Protein AF-A0A154IPT1-F1 (afdb_monomer)

Solvent-accessible surface area (backbone atoms only — not comparable to full-atom values): 19526 Å² total; per-residue (Å²): 132,86,54,73,64,50,75,69,39,39,51,32,33,48,48,29,29,54,35,37,51,54,34,52,52,47,63,74,68,48,95,77,72,63,94,83,55,62,60,66,27,51,51,26,36,43,55,18,50,56,38,33,66,56,18,27,46,77,46,34,51,62,50,45,57,50,42,48,54,50,54,51,49,51,48,63,74,58,38,43,62,84,83,66,73,83,85,67,86,90,68,86,77,71,91,70,52,44,60,80,35,76,64,46,46,32,54,50,50,30,50,50,32,42,51,52,29,53,51,39,46,33,68,73,67,70,55,77,88,74,70,78,68,72,80,70,52,77,61,65,41,80,45,63,78,68,80,76,65,53,61,70,58,48,55,51,49,35,49,48,24,48,52,51,19,50,61,29,58,35,83,93,38,51,84,39,64,58,38,42,53,37,14,21,27,29,20,23,26,21,21,27,48,26,38,39,48,18,47,65,61,29,61,59,32,47,59,55,55,49,54,53,33,49,51,50,27,52,50,29,50,50,53,34,52,52,37,47,52,51,52,61,69,64,70,78,84,50,71,68,57,51,56,58,48,52,54,53,50,54,54,50,51,53,47,53,52,48,52,50,49,52,48,52,52,49,50,52,49,52,51,52,50,50,51,50,50,52,49,52,50,49,54,50,51,56,60,74,30,50,52,73,48,74,46,80,75,93,86,59,104,60,94,60,82,44,78,42,63,31,67,69,50,97,84,56,94,70,82,82,57,93,93,61,66,69,52,59,47,71,44,70,91,47,102,62,71,33,55,42,79,73,50,82,61,73,94,125

Structure (mmCIF, N/CA/C/O backbone):
data_AF-A0A154IPT1-F1
#
_entry.id   AF-A0A154IPT1-F1
#
loop_
_atom_site.group_PDB
_atom_site.id
_atom_site.type_symbol
_atom_site.label_atom_id
_atom_site.label_alt_id
_atom_site.label_comp_id
_atom_site.label_asym_id
_atom_site.label_entity_id
_atom_site.label_seq_id
_atom_site.pdbx_PDB_ins_code
_atom_site.Cartn_x
_atom_site.Cartn_y
_atom_site.Cartn_z
_atom_site.occupancy
_atom_site.B_iso_or_equiv
_atom_site.auth_seq_id
_atom_site.auth_comp_id
_atom_site.auth_asym_id
_atom_site.auth_atom_id
_atom_site.pdbx_PDB_model_num
ATOM 1 N N . MET A 1 1 ? 16.899 7.628 -12.851 1.00 60.72 1 MET A N 1
ATOM 2 C CA . MET A 1 1 ? 17.249 6.196 -12.794 1.00 60.72 1 MET A CA 1
ATOM 3 C C . MET A 1 1 ? 16.565 5.652 -11.555 1.00 60.72 1 MET A C 1
ATOM 5 O O . MET A 1 1 ? 16.703 6.284 -10.514 1.00 60.72 1 MET A O 1
ATOM 9 N N . ILE A 1 2 ? 15.735 4.618 -11.689 1.00 76.00 2 ILE A N 1
ATOM 10 C CA . ILE A 1 2 ? 14.945 4.079 -10.573 1.00 76.00 2 ILE A CA 1
ATOM 11 C C . ILE A 1 2 ? 15.887 3.302 -9.646 1.00 76.00 2 ILE A C 1
ATOM 13 O O . ILE A 1 2 ? 16.657 2.464 -10.113 1.00 76.00 2 ILE A O 1
ATOM 17 N N . SER A 1 3 ? 15.873 3.618 -8.347 1.00 84.00 3 SER A N 1
ATOM 18 C CA . SER A 1 3 ? 16.725 2.932 -7.370 1.00 84.00 3 SER A CA 1
ATOM 19 C C . SER A 1 3 ? 16.177 1.532 -7.096 1.00 84.00 3 SER A C 1
ATOM 21 O O . SER A 1 3 ? 14.993 1.370 -6.789 1.00 84.00 3 SER A O 1
ATOM 23 N N . LYS A 1 4 ? 17.032 0.517 -7.244 1.00 88.19 4 LYS A N 1
ATOM 24 C CA . LYS A 1 4 ? 16.678 -0.889 -7.024 1.00 88.19 4 LYS A CA 1
ATOM 25 C C . LYS A 1 4 ? 16.817 -1.253 -5.549 1.00 88.19 4 LYS A C 1
ATOM 27 O O . LYS A 1 4 ? 17.691 -0.741 -4.856 1.00 88.19 4 LYS A O 1
ATOM 32 N N . ILE A 1 5 ? 15.972 -2.169 -5.100 1.00 92.44 5 ILE A N 1
ATOM 33 C CA . ILE A 1 5 ? 16.015 -2.773 -3.766 1.00 92.44 5 ILE A CA 1
ATOM 34 C C . ILE A 1 5 ? 17.265 -3.667 -3.669 1.00 92.44 5 ILE A C 1
ATOM 36 O O . ILE A 1 5 ? 17.572 -4.387 -4.620 1.00 92.44 5 ILE A O 1
ATOM 40 N N . ASN A 1 6 ? 18.021 -3.574 -2.569 1.00 93.31 6 ASN A N 1
ATOM 41 C CA . ASN A 1 6 ? 19.175 -4.448 -2.325 1.00 93.31 6 ASN A CA 1
ATOM 42 C C . ASN A 1 6 ? 18.730 -5.793 -1.712 1.00 93.31 6 ASN A C 1
ATOM 44 O O . ASN A 1 6 ? 17.577 -5.955 -1.319 1.00 93.31 6 ASN A O 1
ATOM 48 N N . ASP A 1 7 ? 19.638 -6.765 -1.617 1.00 93.06 7 ASP A N 1
ATOM 49 C CA . ASP A 1 7 ? 19.284 -8.113 -1.145 1.00 93.06 7 ASP A CA 1
ATOM 50 C C . ASP A 1 7 ? 18.777 -8.135 0.307 1.00 93.06 7 ASP A C 1
ATOM 52 O O . ASP A 1 7 ? 17.885 -8.916 0.633 1.00 93.06 7 ASP A O 1
ATOM 56 N N . GLU A 1 8 ? 19.321 -7.270 1.165 1.00 93.44 8 GLU A N 1
ATOM 57 C CA . GLU A 1 8 ? 18.939 -7.155 2.575 1.00 93.44 8 GLU A CA 1
ATOM 58 C C . GLU A 1 8 ? 17.513 -6.616 2.725 1.00 93.44 8 GLU A C 1
ATOM 60 O O . GLU A 1 8 ? 16.666 -7.257 3.340 1.00 93.44 8 GLU A O 1
ATOM 65 N N . PHE A 1 9 ? 17.191 -5.500 2.071 1.00 95.38 9 PHE A N 1
ATOM 66 C CA . PHE A 1 9 ? 15.841 -4.953 2.087 1.00 95.38 9 PHE A CA 1
ATOM 67 C C . PHE A 1 9 ? 14.845 -5.893 1.388 1.00 95.38 9 PHE A C 1
ATOM 69 O O . PHE A 1 9 ? 13.720 -6.059 1.857 1.00 95.38 9 PHE A O 1
ATOM 76 N N . ALA A 1 10 ? 15.256 -6.590 0.323 1.00 95.44 10 ALA A N 1
ATOM 77 C CA . ALA A 1 10 ? 14.423 -7.608 -0.317 1.00 95.44 10 ALA A CA 1
ATOM 78 C C . ALA A 1 10 ? 14.085 -8.776 0.628 1.00 95.44 10 ALA A C 1
ATOM 80 O O . ALA A 1 10 ? 12.966 -9.290 0.579 1.00 95.44 10 ALA A O 1
ATOM 81 N N . LEU A 1 11 ? 15.019 -9.200 1.491 1.00 96.88 11 LEU A N 1
ATOM 82 C CA . LEU A 1 11 ? 14.759 -10.223 2.512 1.00 96.88 11 LEU A CA 1
ATOM 83 C C . LEU A 1 11 ? 13.679 -9.762 3.496 1.00 96.88 11 LEU A C 1
ATOM 85 O O . LEU A 1 11 ? 12.734 -10.512 3.746 1.00 96.88 11 LEU A O 1
ATOM 89 N N . GLU A 1 12 ? 13.762 -8.521 3.974 1.00 98.06 12 GLU A N 1
ATOM 90 C CA . GLU A 1 12 ? 12.754 -7.966 4.884 1.00 98.06 12 GLU A CA 1
ATOM 91 C C . GLU A 1 12 ? 11.378 -7.834 4.213 1.00 98.06 12 GLU A C 1
ATOM 93 O O . GLU A 1 12 ? 10.353 -8.190 4.795 1.00 98.06 12 GLU A O 1
ATOM 98 N N . LEU A 1 13 ? 11.326 -7.415 2.943 1.00 97.81 13 LEU A N 1
ATOM 99 C CA . LEU A 1 13 ? 10.070 -7.362 2.184 1.00 97.81 13 LEU A CA 1
ATOM 100 C C . LEU A 1 13 ? 9.458 -8.753 1.952 1.00 97.81 13 LEU A C 1
ATOM 102 O O . LEU A 1 13 ? 8.230 -8.894 1.957 1.00 97.81 13 LEU A O 1
ATOM 106 N N . ARG A 1 14 ? 10.280 -9.799 1.797 1.00 97.81 14 ARG A N 1
ATOM 107 C CA . ARG A 1 14 ? 9.794 -11.188 1.751 1.00 97.81 14 ARG A CA 1
ATOM 108 C C . ARG A 1 14 ? 9.200 -11.628 3.081 1.00 97.81 14 ARG A C 1
ATOM 110 O O . ARG A 1 14 ? 8.167 -12.299 3.070 1.00 97.81 14 ARG A O 1
ATOM 117 N N . GLU A 1 15 ? 9.795 -11.235 4.204 1.00 98.00 15 GLU A N 1
ATOM 118 C CA . GLU A 1 15 ? 9.232 -11.525 5.525 1.00 98.00 15 GLU A CA 1
ATOM 119 C C . GLU A 1 15 ? 7.903 -10.789 5.735 1.00 98.00 15 GLU A C 1
ATOM 121 O O . GLU A 1 15 ? 6.932 -11.400 6.188 1.00 98.00 15 GLU A O 1
ATOM 126 N N . VAL A 1 16 ? 7.800 -9.522 5.310 1.00 98.25 16 VAL A N 1
ATOM 127 C CA . VAL A 1 16 ? 6.536 -8.759 5.294 1.00 98.25 16 VAL A CA 1
ATOM 128 C C . VAL A 1 16 ? 5.471 -9.474 4.457 1.00 98.25 16 VAL A C 1
ATOM 130 O O . VAL A 1 16 ? 4.335 -9.646 4.905 1.00 98.25 16 VAL A O 1
ATOM 133 N N . ARG A 1 17 ? 5.821 -9.950 3.256 1.00 97.62 17 ARG A N 1
ATOM 134 C CA . ARG A 1 17 ? 4.911 -10.732 2.402 1.00 97.62 17 ARG A CA 1
ATOM 135 C C . ARG A 1 17 ? 4.464 -12.022 3.100 1.00 97.62 17 ARG A C 1
ATOM 137 O O . ARG A 1 17 ? 3.269 -12.325 3.130 1.00 97.62 17 ARG A O 1
ATOM 144 N N . ALA A 1 18 ? 5.399 -12.772 3.681 1.00 98.00 18 ALA A N 1
ATOM 145 C CA . ALA A 1 18 ? 5.125 -14.046 4.343 1.00 98.00 18 ALA A CA 1
ATOM 146 C C . ALA A 1 18 ? 4.239 -13.883 5.590 1.00 98.00 18 ALA A C 1
ATOM 148 O O . ALA A 1 18 ? 3.268 -14.625 5.770 1.00 98.00 18 ALA A O 1
ATOM 149 N N . THR A 1 19 ? 4.527 -12.899 6.443 1.00 97.94 19 THR A N 1
ATOM 150 C CA . THR A 1 19 ? 3.682 -12.563 7.603 1.00 97.94 19 THR A CA 1
ATOM 151 C C . THR A 1 19 ? 2.327 -12.009 7.176 1.00 97.94 19 THR A C 1
ATOM 153 O O . THR A 1 19 ? 1.308 -12.388 7.757 1.00 97.94 19 THR A O 1
ATOM 156 N N . GLY A 1 20 ? 2.278 -11.207 6.111 1.00 97.69 20 GLY A N 1
ATOM 157 C CA . GLY A 1 20 ? 1.037 -10.713 5.522 1.00 97.69 20 GLY A CA 1
ATOM 158 C C . GLY A 1 20 ? 0.124 -11.834 5.021 1.00 97.69 20 GLY A C 1
ATOM 159 O O . GLY A 1 20 ? -1.075 -11.821 5.296 1.00 97.69 20 GLY A O 1
ATOM 160 N N . SER A 1 21 ? 0.682 -12.846 4.347 1.00 97.56 21 SER A N 1
ATOM 161 C CA . SER A 1 21 ? -0.056 -14.049 3.931 1.00 97.56 21 SER A CA 1
ATOM 162 C C . SER A 1 21 ? -0.664 -14.791 5.127 1.00 97.56 21 SER A C 1
ATOM 164 O O . SER A 1 21 ? -1.847 -15.128 5.105 1.00 97.56 21 SER A O 1
ATOM 166 N N . LYS A 1 22 ? 0.112 -14.983 6.204 1.00 97.62 22 LYS A N 1
ATOM 167 C CA . LYS A 1 22 ? -0.366 -15.636 7.438 1.00 97.62 22 LYS A CA 1
ATOM 168 C C . LYS A 1 22 ? -1.481 -14.843 8.120 1.00 97.62 22 LYS A C 1
ATOM 170 O O . LYS A 1 22 ? -2.420 -15.442 8.643 1.00 97.62 22 LYS A O 1
ATOM 175 N N . LEU A 1 23 ? -1.388 -13.509 8.128 1.00 97.62 23 LEU A N 1
ATOM 176 C CA . LEU A 1 23 ? -2.447 -12.653 8.664 1.00 97.62 23 LEU A CA 1
ATOM 177 C C . LEU A 1 23 ? -3.732 -12.792 7.842 1.00 97.62 23 LEU A C 1
ATOM 179 O O . LEU A 1 23 ? -4.792 -12.990 8.429 1.00 97.62 23 LEU A O 1
ATOM 183 N N . ARG A 1 24 ? -3.639 -12.750 6.506 1.00 96.38 24 ARG A N 1
ATOM 184 C CA . ARG A 1 24 ? -4.796 -12.949 5.619 1.00 96.38 24 ARG A CA 1
ATOM 185 C C . ARG A 1 24 ? -5.498 -14.272 5.902 1.00 96.38 24 ARG A C 1
ATOM 187 O O . ARG A 1 24 ? -6.702 -14.288 6.125 1.00 96.38 24 ARG A O 1
ATOM 194 N N . GLU A 1 25 ? -4.728 -15.356 5.942 1.00 96.44 25 GLU A N 1
ATOM 195 C CA . GLU A 1 25 ? -5.245 -16.692 6.236 1.00 96.44 25 GLU A CA 1
ATOM 196 C C . GLU A 1 25 ? -5.939 -16.734 7.603 1.00 96.44 25 GLU A C 1
ATOM 198 O O . GLU A 1 25 ? -7.045 -17.254 7.721 1.00 96.44 25 GLU A O 1
ATOM 203 N N . SER A 1 26 ? -5.334 -16.117 8.621 1.00 95.69 26 SER A N 1
ATOM 204 C CA . SER A 1 26 ? -5.909 -16.080 9.970 1.00 95.69 26 SER A CA 1
ATOM 205 C C . SER A 1 26 ? -7.204 -15.266 10.035 1.00 95.69 26 SER A C 1
ATOM 207 O O . SER A 1 26 ? -8.101 -15.642 10.777 1.00 95.69 26 SER A O 1
ATOM 209 N N . ILE A 1 27 ? -7.337 -14.187 9.253 1.00 95.19 27 ILE A N 1
ATOM 210 C CA . ILE A 1 27 ? -8.589 -13.419 9.127 1.00 95.19 27 ILE A CA 1
ATOM 211 C C . ILE A 1 27 ? -9.663 -14.240 8.404 1.00 95.19 27 ILE A C 1
ATOM 213 O O . ILE A 1 27 ? -10.833 -14.188 8.777 1.00 95.19 27 ILE A O 1
ATOM 217 N N . ASP A 1 28 ? -9.292 -14.984 7.361 1.00 93.19 28 ASP A N 1
ATOM 218 C CA . ASP A 1 28 ? -10.228 -15.813 6.594 1.00 93.19 28 ASP A CA 1
ATOM 219 C C . ASP A 1 28 ? -10.721 -17.034 7.383 1.00 93.19 28 ASP A C 1
ATOM 221 O O . ASP A 1 28 ? -11.863 -17.450 7.202 1.00 93.19 28 ASP A O 1
ATOM 225 N N . GLN A 1 29 ? -9.891 -17.571 8.279 1.00 92.31 29 GLN A N 1
ATOM 226 C CA . GLN A 1 29 ? -10.214 -18.709 9.144 1.00 92.31 29 GLN A CA 1
ATOM 227 C C . GLN A 1 29 ? -10.828 -18.304 10.496 1.00 92.31 29 GLN A C 1
ATOM 229 O 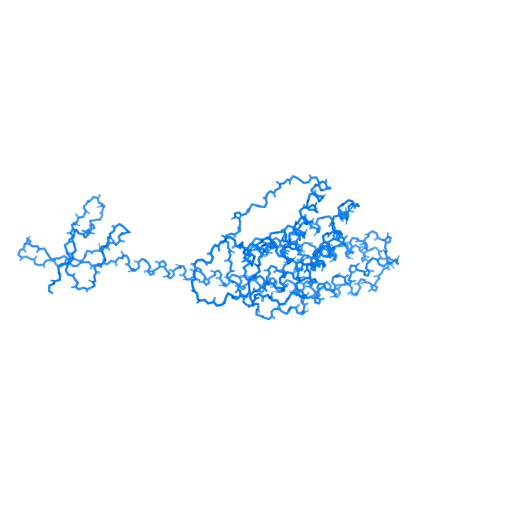O . GLN A 1 29 ? -11.231 -19.179 11.263 1.00 92.31 29 GLN A O 1
ATOM 234 N N . HIS A 1 30 ? -10.887 -17.010 10.828 1.00 90.50 30 HIS A N 1
ATOM 235 C CA . HIS A 1 30 ? -11.384 -16.576 12.132 1.00 90.50 30 HIS A CA 1
ATOM 236 C C . HIS A 1 30 ? -12.901 -16.778 12.239 1.00 90.50 30 HIS A C 1
ATOM 238 O O . HIS A 1 30 ? -13.666 -16.246 11.438 1.00 90.50 30 HIS A O 1
ATOM 244 N N . ASN A 1 31 ? -13.346 -17.509 13.265 1.00 83.56 31 ASN A N 1
ATOM 245 C CA . ASN A 1 31 ? -14.762 -17.863 13.445 1.00 83.56 31 ASN A CA 1
ATOM 246 C C . ASN A 1 31 ? -15.665 -16.665 13.771 1.00 83.56 31 ASN A C 1
ATOM 248 O O . ASN A 1 31 ? -16.873 -16.732 13.565 1.00 83.56 31 ASN A O 1
ATOM 252 N N . PHE A 1 32 ? -15.092 -15.590 14.309 1.00 87.00 32 PHE A N 1
ATOM 253 C CA . PHE A 1 32 ? -15.827 -14.387 14.676 1.00 87.00 32 PHE A CA 1
ATOM 254 C C . PHE A 1 32 ? -15.017 -13.135 14.353 1.00 87.00 32 PHE A C 1
ATOM 256 O O . PHE A 1 32 ? -13.896 -12.981 14.829 1.00 87.00 32 PHE A O 1
ATOM 263 N N . LEU A 1 33 ? -15.596 -12.218 13.591 1.00 90.81 33 LEU A N 1
ATOM 264 C CA . LEU A 1 33 ? -15.099 -10.857 13.435 1.00 90.81 33 LEU A CA 1
ATOM 265 C C . LEU A 1 33 ? -16.287 -9.921 13.687 1.00 90.81 33 LEU A C 1
ATOM 267 O O . LEU A 1 33 ? -17.386 -10.257 13.244 1.00 90.81 33 LEU A O 1
ATOM 271 N N . PRO A 1 34 ? -16.094 -8.778 14.369 1.00 88.44 34 PRO A N 1
ATOM 272 C CA . PRO A 1 34 ? -17.134 -7.757 14.468 1.00 88.44 34 PRO A CA 1
ATOM 273 C C . PRO A 1 34 ? -17.678 -7.369 13.085 1.00 88.44 34 PRO A C 1
ATOM 275 O O . PRO A 1 34 ? -16.919 -7.340 12.115 1.00 88.44 34 PRO A O 1
ATOM 278 N N . ASP A 1 35 ? -18.965 -7.029 12.988 1.00 86.75 35 ASP A N 1
ATOM 279 C CA . ASP A 1 35 ? -19.601 -6.655 11.711 1.00 86.75 35 ASP A CA 1
ATOM 280 C C . ASP A 1 35 ? -18.936 -5.435 11.055 1.00 86.75 35 ASP A C 1
ATOM 282 O O . ASP A 1 35 ? -18.898 -5.312 9.831 1.00 86.75 35 ASP A O 1
ATOM 286 N N . ASP A 1 36 ? -18.387 -4.533 11.871 1.00 85.25 36 ASP A N 1
ATOM 287 C CA . ASP A 1 36 ? -17.656 -3.348 11.429 1.00 85.25 36 ASP A CA 1
ATOM 288 C C . ASP A 1 36 ? -16.144 -3.592 11.274 1.00 85.25 36 ASP A C 1
ATOM 290 O O . ASP A 1 36 ? -15.395 -2.644 11.034 1.00 85.25 36 ASP A O 1
ATOM 294 N N . PHE A 1 37 ? -15.664 -4.835 11.409 1.00 91.00 37 PHE A N 1
ATOM 295 C CA . PHE A 1 37 ? -14.246 -5.155 11.267 1.00 91.00 37 PHE A CA 1
ATOM 296 C C . PHE A 1 37 ? -13.766 -4.867 9.833 1.00 91.00 37 PHE A C 1
ATOM 298 O O . PHE A 1 37 ? -14.357 -5.357 8.866 1.00 91.00 37 PHE A O 1
ATOM 305 N N . PRO A 1 38 ? -12.659 -4.124 9.644 1.00 91.44 38 PRO A N 1
ATOM 306 C CA . PRO A 1 38 ? -12.287 -3.563 8.347 1.00 91.44 38 PRO A CA 1
ATOM 307 C C . PRO A 1 38 ? -11.535 -4.581 7.471 1.00 91.44 38 PRO A C 1
ATOM 309 O O . PRO A 1 38 ? -10.412 -4.342 7.021 1.00 91.44 38 PRO A O 1
ATOM 312 N N . LYS A 1 39 ? -12.150 -5.744 7.216 1.00 92.88 39 LYS A N 1
ATOM 313 C CA . LYS A 1 39 ? -11.551 -6.864 6.468 1.00 92.88 39 LYS A CA 1
ATOM 314 C C . LYS A 1 39 ? -11.089 -6.448 5.072 1.00 92.88 39 LYS A C 1
ATOM 316 O O . LYS A 1 39 ? -10.009 -6.837 4.635 1.00 92.88 39 LYS A O 1
ATOM 321 N N . GLU A 1 40 ? -11.887 -5.642 4.378 1.00 89.56 40 GLU A N 1
ATOM 322 C CA . GLU A 1 40 ? -11.555 -5.158 3.038 1.00 89.56 40 GLU A CA 1
ATOM 323 C C . GLU A 1 40 ? -10.328 -4.239 3.042 1.00 89.56 40 GLU A C 1
ATOM 325 O O . GLU A 1 40 ? -9.391 -4.462 2.274 1.00 89.56 40 GLU A O 1
ATOM 330 N N . GLN A 1 41 ? -10.298 -3.261 3.952 1.00 91.56 41 GLN A N 1
ATOM 331 C CA . GLN A 1 41 ? -9.156 -2.366 4.124 1.00 91.56 41 GLN A CA 1
ATOM 332 C C . GLN A 1 41 ? -7.878 -3.163 4.399 1.00 91.56 41 GLN A C 1
ATOM 334 O O . GLN A 1 41 ? -6.853 -2.913 3.765 1.00 91.56 41 GLN A O 1
ATOM 339 N N . ILE A 1 42 ? -7.935 -4.150 5.301 1.00 95.44 42 ILE A N 1
ATOM 340 C CA . ILE A 1 42 ? -6.783 -5.008 5.606 1.00 95.44 42 ILE A CA 1
ATOM 341 C C . ILE A 1 42 ? -6.349 -5.777 4.358 1.00 95.44 42 ILE A C 1
ATOM 343 O O . ILE A 1 42 ? -5.165 -5.788 4.036 1.00 95.44 42 ILE A O 1
ATOM 347 N N . ASN A 1 43 ? -7.283 -6.368 3.612 1.00 94.38 43 ASN A N 1
ATOM 348 C CA . ASN A 1 43 ? -6.957 -7.091 2.384 1.00 94.38 43 ASN A CA 1
ATOM 349 C C . ASN A 1 43 ? -6.252 -6.200 1.352 1.00 94.38 43 ASN A C 1
ATOM 351 O O . ASN A 1 43 ? -5.277 -6.637 0.747 1.00 94.38 43 ASN A O 1
ATOM 355 N N . LEU A 1 44 ? -6.695 -4.954 1.176 1.00 93.12 44 LEU A N 1
ATOM 356 C CA . LEU A 1 44 ? -6.060 -3.999 0.263 1.00 93.12 44 LEU A CA 1
ATOM 357 C C . LEU A 1 44 ? -4.656 -3.586 0.736 1.00 93.12 44 LEU A C 1
ATOM 359 O O . LEU A 1 44 ? -3.737 -3.537 -0.082 1.00 93.12 44 LEU A O 1
ATOM 363 N N . LEU A 1 45 ? -4.457 -3.376 2.044 1.00 95.88 45 LEU A N 1
ATOM 364 C CA . LEU A 1 45 ? -3.121 -3.158 2.617 1.00 95.88 45 LEU A CA 1
ATOM 365 C C . LEU A 1 45 ? -2.209 -4.359 2.355 1.00 95.88 45 LEU A C 1
ATOM 367 O O . LEU A 1 45 ? -1.073 -4.193 1.923 1.00 95.88 45 LEU A O 1
ATOM 371 N N . LEU A 1 46 ? -2.710 -5.577 2.566 1.00 96.88 46 LEU A N 1
ATOM 372 C CA . LEU A 1 46 ? -1.943 -6.795 2.323 1.00 96.88 46 LEU A CA 1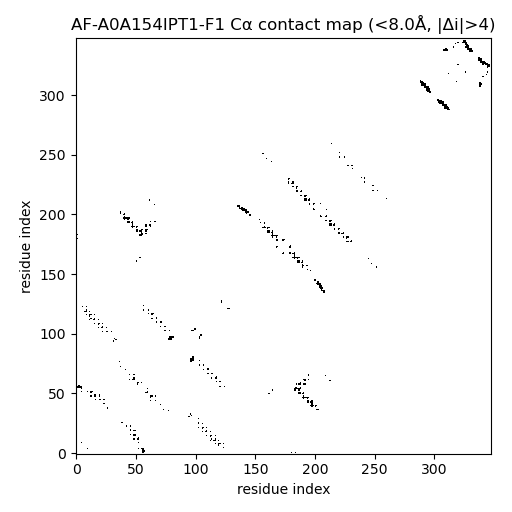
ATOM 373 C C . LEU A 1 46 ? -1.587 -6.952 0.843 1.00 96.88 46 LEU A C 1
ATOM 375 O O . LEU A 1 46 ? -0.461 -7.339 0.548 1.00 96.88 46 LEU A O 1
ATOM 379 N N . VAL A 1 47 ? -2.491 -6.616 -0.081 1.00 94.62 47 VAL A N 1
ATOM 380 C CA . VAL A 1 47 ? -2.193 -6.596 -1.523 1.00 94.62 47 VAL A CA 1
ATOM 381 C C . VAL A 1 47 ? -1.065 -5.610 -1.836 1.00 94.62 47 VAL A C 1
ATOM 383 O O . VAL A 1 47 ? -0.127 -5.992 -2.534 1.00 94.62 47 VAL A O 1
ATOM 386 N N . ALA A 1 48 ? -1.106 -4.395 -1.276 1.00 94.75 48 ALA A N 1
ATOM 387 C CA . ALA A 1 48 ? -0.034 -3.412 -1.442 1.00 94.75 48 ALA A CA 1
ATOM 388 C C . ALA A 1 48 ? 1.313 -3.943 -0.922 1.00 94.75 48 ALA A C 1
ATOM 390 O O . ALA A 1 48 ? 2.321 -3.857 -1.616 1.00 94.75 48 ALA A O 1
ATOM 391 N N . LEU A 1 49 ? 1.319 -4.545 0.273 1.00 97.38 49 LEU A N 1
ATOM 392 C CA . LEU A 1 49 ? 2.520 -5.100 0.904 1.00 97.38 49 LEU A CA 1
ATOM 393 C C . LEU A 1 49 ? 3.106 -6.295 0.135 1.00 97.38 49 LEU A C 1
ATOM 395 O O . LEU A 1 49 ? 4.324 -6.450 0.066 1.00 97.38 49 LEU A O 1
ATOM 399 N N . HIS A 1 50 ? 2.264 -7.140 -0.468 1.00 95.69 50 HIS A N 1
ATOM 400 C CA . HIS A 1 50 ? 2.736 -8.302 -1.225 1.00 95.69 50 HIS A CA 1
ATOM 401 C C . HIS A 1 50 ? 3.536 -7.904 -2.465 1.00 95.69 50 HIS A C 1
ATOM 403 O O . HIS A 1 50 ? 4.453 -8.634 -2.834 1.00 95.69 50 HIS A O 1
ATOM 409 N N . GLY A 1 51 ? 3.211 -6.783 -3.108 1.00 91.81 51 GLY A N 1
ATOM 410 C CA . GLY A 1 51 ? 3.878 -6.345 -4.332 1.00 91.81 51 GLY A CA 1
ATOM 411 C C . GLY A 1 51 ? 5.137 -5.503 -4.118 1.00 91.81 51 GLY A C 1
ATOM 412 O O . GLY A 1 51 ? 5.703 -5.037 -5.103 1.00 91.81 51 GLY A O 1
ATOM 413 N N . LEU A 1 52 ? 5.585 -5.259 -2.879 1.00 95.06 52 LEU A N 1
ATOM 414 C CA . LEU A 1 52 ? 6.678 -4.305 -2.626 1.00 95.06 52 LEU A CA 1
ATOM 415 C C . LEU A 1 52 ? 8.055 -4.793 -3.077 1.00 95.06 52 LEU A C 1
ATOM 417 O O . LEU A 1 52 ? 8.822 -3.993 -3.596 1.00 95.06 52 LEU A O 1
ATOM 421 N N . GLU A 1 53 ? 8.365 -6.085 -2.928 1.00 94.25 53 GLU A N 1
ATOM 422 C CA . GLU A 1 53 ? 9.642 -6.664 -3.400 1.00 94.25 53 GLU A CA 1
ATOM 423 C C . GLU A 1 53 ? 9.827 -6.484 -4.917 1.00 94.25 53 GLU A C 1
ATOM 425 O O . GLU A 1 53 ? 10.938 -6.409 -5.432 1.00 94.25 53 GLU A O 1
ATOM 430 N N . ASP A 1 54 ? 8.710 -6.392 -5.631 1.00 91.75 54 ASP A N 1
ATOM 431 C CA . ASP A 1 54 ? 8.653 -6.195 -7.068 1.00 91.75 54 ASP A CA 1
ATOM 432 C C . ASP A 1 54 ? 8.778 -4.709 -7.469 1.00 91.75 54 ASP A C 1
ATOM 434 O O . ASP A 1 54 ? 8.906 -4.392 -8.653 1.00 91.75 54 ASP A O 1
ATOM 438 N N . GLY A 1 55 ? 8.709 -3.789 -6.512 1.00 91.94 55 GLY A N 1
ATOM 439 C CA . GLY A 1 55 ? 8.749 -2.349 -6.734 1.00 91.94 55 GLY A CA 1
ATOM 440 C C . GLY A 1 55 ? 10.154 -1.754 -6.736 1.00 91.94 55 GLY A C 1
ATOM 441 O O . GLY A 1 55 ? 11.172 -2.442 -6.644 1.00 91.94 55 GLY A O 1
ATOM 442 N N . SER A 1 56 ? 10.208 -0.431 -6.845 1.00 93.50 56 SER A N 1
ATOM 443 C CA . SER A 1 56 ? 11.429 0.330 -6.596 1.00 93.50 56 SER A CA 1
ATOM 444 C C . SER A 1 56 ? 11.661 0.571 -5.105 1.00 93.50 56 SER A C 1
ATOM 446 O O . SER A 1 56 ? 10.751 0.446 -4.284 1.00 93.50 56 SER A O 1
ATOM 448 N N . LEU A 1 57 ? 12.885 0.983 -4.753 1.00 92.81 57 LEU A N 1
ATOM 449 C CA . LEU A 1 57 ? 13.226 1.385 -3.386 1.00 92.81 57 LEU A CA 1
ATOM 450 C C . LEU A 1 57 ? 12.267 2.470 -2.866 1.00 92.81 57 LEU A C 1
ATOM 452 O O . LEU A 1 57 ? 11.695 2.327 -1.789 1.00 92.81 57 LEU A O 1
ATOM 456 N N . GLU A 1 58 ? 12.046 3.526 -3.655 1.00 90.25 58 GLU A N 1
ATOM 457 C CA . GLU A 1 58 ? 11.125 4.617 -3.297 1.00 90.25 58 GLU A CA 1
ATOM 458 C C . GLU A 1 58 ? 9.656 4.173 -3.332 1.00 90.25 58 GLU A C 1
ATOM 460 O O . GLU A 1 58 ? 8.838 4.645 -2.541 1.00 90.25 58 GLU A O 1
ATOM 465 N N . GLY A 1 59 ? 9.346 3.214 -4.209 1.00 89.75 59 GLY A N 1
ATOM 466 C CA . GLY A 1 59 ? 8.085 2.482 -4.311 1.00 89.75 59 GLY A CA 1
ATOM 467 C C . GLY A 1 59 ? 7.599 1.871 -3.003 1.00 89.75 59 GLY A C 1
ATOM 468 O O . GLY A 1 59 ? 6.397 1.833 -2.739 1.00 89.75 59 GLY A O 1
ATOM 469 N N . ALA A 1 60 ? 8.536 1.407 -2.174 1.00 94.00 60 ALA A N 1
ATOM 470 C CA . ALA A 1 60 ? 8.227 0.639 -0.978 1.00 94.00 60 ALA A CA 1
ATOM 471 C C . ALA A 1 60 ? 7.849 1.499 0.240 1.00 94.00 60 ALA A C 1
ATOM 473 O O . ALA A 1 60 ? 7.054 1.064 1.075 1.00 94.00 60 ALA A O 1
ATOM 474 N N . ARG A 1 61 ? 8.384 2.723 0.346 1.00 93.44 61 ARG A N 1
ATOM 475 C CA . ARG A 1 61 ? 8.298 3.547 1.565 1.00 93.44 61 ARG A CA 1
ATOM 476 C C . ARG A 1 61 ? 6.863 3.870 1.977 1.00 93.44 61 ARG A C 1
ATOM 478 O O . ARG A 1 61 ? 6.447 3.537 3.084 1.00 93.44 61 ARG A O 1
ATOM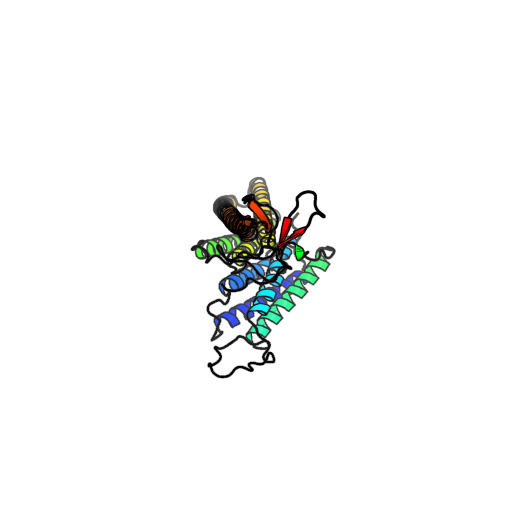 485 N N . LEU A 1 62 ? 6.110 4.546 1.107 1.00 91.25 62 LEU A N 1
ATOM 486 C CA . LEU A 1 62 ? 4.778 5.047 1.462 1.00 91.25 62 LEU A CA 1
ATOM 487 C C . LEU A 1 62 ? 3.777 3.922 1.769 1.00 91.25 62 LEU A C 1
ATOM 489 O O . LEU A 1 62 ? 3.057 4.056 2.759 1.00 91.25 62 LEU A O 1
ATOM 493 N N . PRO A 1 63 ? 3.726 2.810 1.007 1.00 94.62 63 PRO A N 1
ATOM 494 C CA . PRO A 1 63 ? 2.896 1.665 1.375 1.00 94.62 63 PRO A CA 1
ATOM 495 C C . PRO A 1 63 ? 3.254 1.052 2.736 1.00 94.62 63 PRO A C 1
ATOM 497 O O . PRO A 1 63 ? 2.344 0.727 3.499 1.00 94.62 63 PRO A O 1
ATOM 500 N N . LEU A 1 64 ? 4.547 0.926 3.073 1.00 96.31 64 LEU A N 1
ATOM 501 C CA . LEU A 1 64 ? 4.984 0.417 4.382 1.00 96.31 64 LEU A CA 1
ATOM 502 C C . LEU A 1 64 ? 4.554 1.344 5.521 1.00 96.31 64 LEU A C 1
ATOM 504 O O . LEU A 1 64 ? 3.967 0.889 6.502 1.00 96.31 64 LEU A O 1
ATOM 508 N N . GLU A 1 65 ? 4.810 2.647 5.390 1.00 94.31 65 GLU A N 1
ATOM 509 C CA . GLU A 1 65 ? 4.419 3.638 6.395 1.00 94.31 65 GLU A CA 1
ATOM 510 C C . GLU A 1 65 ? 2.892 3.680 6.581 1.00 94.31 65 GLU A C 1
ATOM 512 O O . GLU A 1 65 ? 2.397 3.679 7.712 1.00 94.31 65 GLU A O 1
ATOM 517 N N . HIS A 1 66 ? 2.137 3.666 5.477 1.00 92.94 66 HIS A N 1
ATOM 518 C CA . HIS A 1 66 ? 0.674 3.657 5.493 1.00 92.94 66 HIS A CA 1
ATOM 519 C C . HIS A 1 66 ? 0.126 2.411 6.188 1.00 9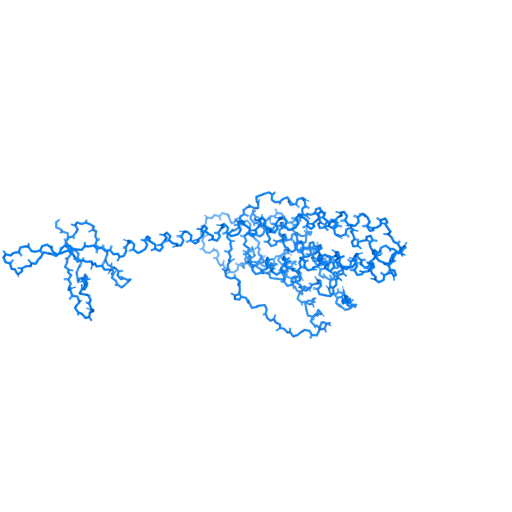2.94 66 HIS A C 1
ATOM 521 O O . HIS A 1 66 ? -0.713 2.523 7.087 1.00 92.94 66 HIS A O 1
ATOM 527 N N . ALA A 1 67 ? 0.635 1.231 5.822 1.00 95.75 67 ALA A N 1
ATOM 528 C CA . ALA A 1 67 ? 0.230 -0.027 6.431 1.00 95.75 67 ALA A CA 1
ATOM 529 C C . ALA A 1 67 ? 0.575 -0.077 7.923 1.00 95.75 67 ALA A C 1
ATOM 531 O O . ALA A 1 67 ? -0.266 -0.500 8.712 1.00 95.75 67 ALA A O 1
ATOM 532 N N . ASN A 1 68 ? 1.754 0.406 8.331 1.00 95.56 68 ASN A N 1
ATOM 533 C CA . ASN A 1 68 ? 2.145 0.454 9.741 1.00 95.56 68 ASN A CA 1
ATOM 534 C C . ASN A 1 68 ? 1.148 1.271 10.577 1.00 95.56 68 ASN A C 1
ATOM 536 O O . ASN A 1 68 ? 0.655 0.808 11.609 1.00 95.56 68 ASN A O 1
ATOM 540 N N . VAL A 1 69 ? 0.798 2.469 10.096 1.00 91.88 69 VAL A N 1
ATOM 541 C CA . VAL A 1 69 ? -0.164 3.354 10.766 1.00 91.88 69 VAL A CA 1
ATOM 542 C C . VAL A 1 69 ? -1.543 2.700 10.839 1.00 91.88 69 VAL A C 1
ATOM 544 O O . VAL A 1 69 ? -2.130 2.623 11.919 1.00 91.88 69 VAL A O 1
ATOM 547 N N . ARG A 1 70 ? -2.057 2.193 9.712 1.00 91.62 70 ARG A N 1
ATOM 548 C CA . ARG A 1 70 ? -3.417 1.644 9.645 1.00 91.62 70 ARG A CA 1
ATOM 549 C C . ARG A 1 70 ? -3.577 0.338 10.398 1.00 91.62 70 ARG A C 1
ATOM 551 O O . ARG A 1 70 ? -4.534 0.191 11.149 1.00 91.62 70 ARG A O 1
ATOM 558 N N . LEU A 1 71 ? -2.638 -0.591 10.269 1.00 95.19 71 LEU A N 1
ATOM 559 C CA . LEU A 1 71 ? -2.695 -1.845 11.016 1.00 95.19 71 LEU A CA 1
ATOM 560 C C . LEU A 1 71 ? -2.570 -1.594 12.522 1.00 95.19 71 LEU A C 1
ATOM 562 O O . LEU A 1 71 ? -3.281 -2.234 13.291 1.00 95.19 71 LEU A O 1
ATOM 566 N N . SER A 1 72 ? -1.749 -0.630 12.953 1.00 93.38 72 SER A N 1
ATOM 567 C CA . SER A 1 72 ? -1.647 -0.247 14.369 1.00 93.38 72 SER A CA 1
ATOM 568 C C . SER A 1 72 ? -2.948 0.352 14.903 1.00 93.38 72 SER A C 1
ATOM 570 O O . SER A 1 72 ? -3.383 0.013 16.005 1.00 93.38 72 SER A O 1
ATOM 572 N N . GLU A 1 73 ? -3.592 1.222 14.125 1.00 90.44 73 GLU A N 1
ATOM 573 C CA . GLU A 1 73 ? -4.881 1.825 14.467 1.00 90.44 73 GLU A CA 1
ATOM 574 C C . GLU A 1 73 ? -5.998 0.776 14.558 1.00 90.44 73 GLU A C 1
ATOM 576 O O . GLU A 1 73 ? -6.696 0.718 15.572 1.00 90.44 73 GLU A O 1
ATOM 581 N N . ILE A 1 74 ? -6.122 -0.091 13.547 1.00 91.38 74 ILE A N 1
ATOM 582 C CA . ILE A 1 74 ? -7.072 -1.212 13.534 1.00 91.38 74 ILE A CA 1
ATOM 583 C C . ILE A 1 74 ? -6.834 -2.091 14.760 1.00 91.38 74 ILE A C 1
ATOM 585 O O . ILE A 1 74 ? -7.760 -2.380 15.518 1.00 91.38 74 ILE A O 1
ATOM 589 N N . ARG A 1 75 ? -5.574 -2.451 15.020 1.00 93.25 75 ARG A N 1
ATOM 590 C CA . ARG A 1 75 ? -5.210 -3.255 16.185 1.00 93.25 75 ARG A CA 1
ATOM 591 C C . ARG A 1 75 ? -5.625 -2.563 17.494 1.00 93.25 75 ARG A C 1
ATOM 593 O O . ARG A 1 75 ? -6.164 -3.210 18.382 1.00 93.25 75 ARG A O 1
ATOM 600 N N . ARG A 1 76 ? -5.418 -1.244 17.620 1.00 89.69 76 ARG A N 1
ATOM 601 C CA . ARG A 1 76 ? -5.854 -0.429 18.775 1.00 89.69 76 ARG A CA 1
ATOM 602 C C . ARG A 1 76 ? -7.359 -0.426 18.976 1.00 89.69 76 ARG A C 1
ATOM 604 O O . ARG A 1 76 ? -7.800 -0.458 20.118 1.00 89.69 76 ARG A O 1
ATOM 611 N N . ARG A 1 77 ? -8.116 -0.347 17.890 1.00 87.00 77 ARG A N 1
ATOM 612 C CA . ARG A 1 77 ? -9.563 -0.187 17.939 1.00 87.00 77 ARG A CA 1
ATOM 613 C C . ARG A 1 77 ? -10.301 -1.493 18.216 1.00 87.00 77 ARG A C 1
ATOM 615 O O . ARG A 1 77 ? -11.269 -1.473 18.963 1.00 87.00 77 ARG A O 1
ATOM 622 N N . TYR A 1 78 ? -9.859 -2.593 17.612 1.00 89.75 78 TYR A N 1
ATOM 623 C CA . TYR A 1 78 ? -10.614 -3.847 17.632 1.00 89.75 78 TYR A CA 1
ATOM 624 C C . TYR A 1 78 ? -10.123 -4.857 18.671 1.00 89.75 78 TYR A C 1
ATOM 626 O O . TYR A 1 78 ? -10.895 -5.738 19.025 1.00 89.75 78 TYR A O 1
ATOM 634 N N . PHE A 1 79 ? -8.888 -4.739 19.176 1.00 90.81 79 PHE A N 1
ATOM 635 C CA . PHE A 1 79 ? -8.341 -5.684 20.154 1.00 90.81 79 PHE A CA 1
ATOM 636 C C . PHE A 1 79 ? -8.276 -5.069 21.555 1.00 90.81 79 PHE A C 1
ATOM 638 O O . PHE A 1 79 ? -7.504 -4.129 21.795 1.00 90.81 79 PHE A O 1
ATOM 645 N N . VAL A 1 80 ? -9.040 -5.634 22.491 1.00 88.75 80 VAL A N 1
ATOM 646 C CA . VAL A 1 80 ? -9.179 -5.145 23.876 1.00 88.75 80 VAL A CA 1
ATOM 647 C C . VAL A 1 80 ? -8.271 -5.897 24.856 1.00 88.75 80 VAL A C 1
ATOM 649 O O . VAL A 1 80 ? -7.949 -7.068 24.657 1.00 88.75 80 VAL A O 1
ATOM 652 N N . HIS A 1 81 ? -7.818 -5.225 25.919 1.00 84.44 81 HIS A N 1
ATOM 653 C CA . HIS A 1 81 ? -7.098 -5.883 27.015 1.00 84.44 81 HIS A CA 1
ATOM 654 C C . HIS A 1 81 ? -8.093 -6.518 27.985 1.00 84.44 81 HIS A C 1
ATOM 656 O O . HIS A 1 81 ? -8.984 -5.834 28.481 1.00 84.44 81 HIS A O 1
ATOM 662 N N . ARG A 1 82 ? -7.891 -7.801 28.299 1.00 70.25 82 ARG A N 1
ATOM 663 C CA . ARG A 1 82 ? -8.752 -8.583 29.198 1.00 70.25 82 ARG A CA 1
ATOM 664 C C . ARG A 1 82 ? -8.851 -8.012 30.622 1.00 70.25 82 ARG A C 1
ATOM 666 O O . ARG A 1 82 ? -9.858 -8.215 31.286 1.00 70.25 82 ARG A O 1
ATOM 673 N N . ASP A 1 83 ? -7.840 -7.259 31.057 1.00 61.34 83 ASP A N 1
ATOM 674 C CA . ASP A 1 83 ? -7.757 -6.679 32.407 1.00 61.34 83 ASP A CA 1
ATOM 675 C C . ASP A 1 83 ? -8.524 -5.350 32.571 1.00 61.34 83 ASP A C 1
ATOM 677 O O . ASP A 1 83 ? -8.551 -4.779 33.662 1.00 61.34 83 ASP A O 1
ATOM 681 N N . GLN A 1 84 ? -9.158 -4.828 31.514 1.00 55.91 84 GLN A N 1
ATOM 682 C CA . GLN A 1 84 ? -10.076 -3.692 31.637 1.00 55.91 84 GLN A CA 1
ATOM 683 C C . GLN A 1 84 ? -11.444 -4.220 32.077 1.00 55.91 84 GLN A C 1
ATOM 685 O O . GLN A 1 84 ? -12.273 -4.589 31.252 1.00 55.91 84 GLN A O 1
ATOM 690 N N . GLY A 1 85 ? -11.606 -4.313 33.401 1.00 46.62 85 GLY A N 1
ATOM 691 C CA . GLY A 1 85 ? -12.724 -4.936 34.104 1.00 46.62 85 GLY A CA 1
ATOM 692 C C . GLY A 1 85 ? -14.094 -4.717 33.466 1.00 46.62 85 GLY A C 1
ATOM 693 O O . GLY A 1 85 ? -14.620 -3.606 33.435 1.00 46.62 85 GLY A O 1
ATOM 694 N N . LEU A 1 86 ? -14.701 -5.823 33.042 1.00 52.50 86 LEU A N 1
ATOM 695 C CA . LEU A 1 86 ? -16.148 -5.948 32.907 1.00 52.50 86 LEU A CA 1
ATOM 696 C C . LEU A 1 86 ? -16.754 -6.070 34.317 1.00 52.50 86 LEU A C 1
ATOM 698 O O . LEU A 1 86 ? -17.286 -7.110 34.691 1.00 52.50 86 LEU A O 1
ATOM 702 N N . ASP A 1 87 ? -16.643 -5.003 35.110 1.00 48.91 87 ASP A N 1
ATOM 703 C CA . ASP A 1 87 ? -17.480 -4.799 36.294 1.00 48.91 87 ASP A CA 1
ATOM 704 C C . ASP A 1 87 ? -18.823 -4.232 35.805 1.00 48.91 87 ASP A C 1
ATOM 706 O O . ASP A 1 87 ? -19.081 -3.029 35.852 1.00 48.91 87 ASP A O 1
ATOM 710 N N . GLY A 1 88 ? -19.658 -5.099 35.237 1.00 49.16 88 GLY A N 1
ATOM 711 C CA . GLY A 1 88 ? -20.981 -4.747 34.731 1.00 49.16 88 GLY A CA 1
ATOM 712 C C . GLY A 1 88 ? -21.797 -6.005 34.473 1.00 49.16 88 GLY A C 1
ATOM 713 O O . GLY A 1 88 ? -21.536 -6.727 33.517 1.00 49.16 88 GLY A O 1
ATOM 714 N N . GLU A 1 89 ? -22.732 -6.277 35.379 1.00 52.72 89 GLU A N 1
ATOM 715 C CA . GLU A 1 89 ? -23.649 -7.416 35.368 1.00 52.72 89 GLU A CA 1
ATOM 716 C C . GLU A 1 89 ? -24.526 -7.466 34.100 1.00 52.72 89 GLU A C 1
ATOM 718 O O . GLU A 1 89 ? -24.962 -6.437 33.590 1.00 52.72 89 GLU A O 1
ATOM 723 N N . ASP A 1 90 ? -24.817 -8.697 33.667 1.00 49.78 90 ASP A N 1
ATOM 724 C CA . ASP A 1 90 ? -25.918 -9.100 32.783 1.00 49.78 90 ASP A CA 1
ATOM 725 C C . ASP A 1 90 ? -25.986 -8.505 31.367 1.00 49.78 90 ASP A C 1
ATOM 727 O O . ASP A 1 90 ? -26.898 -7.767 31.022 1.00 49.78 90 ASP A O 1
ATOM 731 N N . GLU A 1 91 ? -25.109 -8.979 30.482 1.00 50.66 91 GLU A N 1
ATOM 732 C CA . GLU A 1 91 ? -25.450 -9.326 29.095 1.00 50.66 91 GLU A CA 1
ATOM 733 C C . GLU A 1 91 ? -24.348 -10.267 28.585 1.00 50.66 91 GLU A C 1
ATOM 735 O O . GLU A 1 91 ? -23.170 -10.043 28.854 1.00 50.66 91 GLU A O 1
ATOM 740 N N . SER A 1 92 ? -24.700 -11.378 27.922 1.00 49.31 92 SER A N 1
ATOM 741 C CA . SER A 1 92 ? -23.693 -12.322 27.402 1.00 49.31 92 SER A CA 1
ATOM 742 C C . SER A 1 92 ? -22.689 -11.549 26.543 1.00 49.31 92 SER A C 1
ATOM 744 O O . SER A 1 92 ? -23.115 -10.998 25.524 1.00 49.31 92 SER A O 1
ATOM 746 N N . PRO A 1 93 ? -21.397 -11.464 26.922 1.00 57.16 93 PRO A N 1
ATOM 747 C CA . PRO A 1 93 ? -20.457 -10.644 26.184 1.00 57.16 93 PRO A CA 1
ATOM 748 C C . PRO A 1 93 ? -20.366 -11.223 24.776 1.00 57.16 93 PRO A C 1
ATOM 750 O O . PRO A 1 93 ? -20.004 -12.390 24.594 1.00 57.16 93 PRO A O 1
ATOM 753 N N . LEU A 1 94 ? -20.757 -10.423 23.781 1.00 61.72 94 LEU A N 1
ATOM 754 C CA . LEU A 1 94 ? -20.467 -10.733 22.386 1.00 61.72 94 LEU A CA 1
ATOM 755 C C . LEU A 1 94 ? -18.974 -11.079 22.292 1.00 61.72 94 LEU A C 1
ATOM 757 O O . LEU A 1 94 ? -18.175 -10.450 22.997 1.00 61.72 94 LEU A O 1
ATOM 761 N N . PRO A 1 95 ? -18.577 -12.068 21.472 1.00 70.44 95 PRO A N 1
ATOM 762 C CA . PRO A 1 95 ? -17.169 -12.397 21.345 1.00 70.44 95 PRO A CA 1
ATOM 763 C C . PRO A 1 95 ? -16.412 -11.118 20.974 1.00 70.44 95 PRO A C 1
ATOM 765 O O . PRO A 1 95 ? -16.824 -10.376 20.088 1.00 70.44 95 PRO A O 1
ATOM 768 N N . VAL A 1 96 ? -15.339 -10.815 21.688 1.00 81.38 96 VAL A N 1
ATOM 769 C CA . VAL A 1 96 ? -14.474 -9.667 21.407 1.00 81.38 96 VAL A CA 1
ATOM 770 C C . VAL A 1 96 ? -13.108 -10.194 21.018 1.00 81.38 96 VAL A C 1
ATOM 772 O O . VAL A 1 96 ? -12.697 -11.258 21.474 1.00 81.38 96 VAL A O 1
ATOM 775 N N . LEU A 1 97 ? -12.412 -9.480 20.136 1.00 88.94 97 LEU A N 1
ATOM 776 C CA . LEU A 1 97 ? -11.036 -9.834 19.808 1.00 88.94 97 LEU A CA 1
ATOM 777 C C . LEU A 1 97 ? -10.153 -9.414 20.986 1.00 88.94 97 LEU A C 1
ATOM 779 O O . LEU A 1 97 ? -10.099 -8.230 21.333 1.00 88.94 97 LEU A O 1
ATOM 783 N N . GLU A 1 98 ? -9.466 -10.366 21.614 1.00 90.00 98 GLU A N 1
ATOM 784 C CA . GLU A 1 98 ? -8.623 -10.077 22.769 1.00 90.00 98 GLU A CA 1
ATOM 785 C C . GLU A 1 98 ? -7.165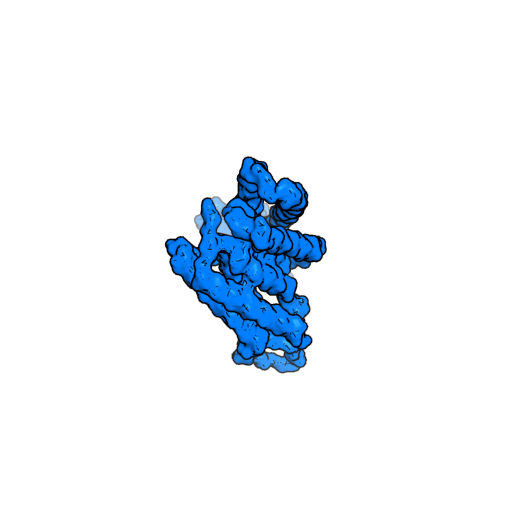 -9.855 22.354 1.00 90.00 98 GLU A C 1
ATOM 787 O O . GLU A 1 98 ? -6.629 -10.410 21.390 1.00 90.00 98 GLU A O 1
ATOM 792 N N . ARG A 1 99 ? -6.482 -9.001 23.110 1.00 89.31 99 ARG A N 1
ATOM 793 C CA . ARG A 1 99 ? -5.036 -8.806 22.989 1.00 89.31 99 ARG A CA 1
ATOM 794 C C . ARG A 1 99 ? -4.306 -10.057 23.455 1.00 89.31 99 ARG A C 1
ATOM 796 O O . ARG A 1 99 ? -4.579 -10.562 24.537 1.00 89.31 99 ARG A O 1
ATOM 803 N N . GLY A 1 100 ? -3.329 -10.500 22.669 1.00 87.19 100 GLY A N 1
ATOM 804 C CA . GLY A 1 100 ? -2.618 -11.757 22.910 1.00 87.19 100 GLY A CA 1
ATOM 805 C C . GLY A 1 100 ? -3.248 -12.985 22.247 1.00 87.19 100 GLY A C 1
ATOM 806 O O . GLY A 1 100 ? -2.599 -14.031 22.217 1.00 87.19 100 GLY A O 1
ATOM 807 N N . ASP A 1 101 ? -4.439 -12.863 21.652 1.00 91.06 101 ASP A N 1
ATOM 808 C CA . ASP A 1 101 ? -5.021 -13.941 20.853 1.00 91.06 101 ASP A CA 1
ATOM 809 C C . ASP A 1 101 ? -4.204 -14.234 19.592 1.00 91.06 101 ASP A C 1
ATOM 811 O O . ASP A 1 101 ? -3.380 -13.438 19.133 1.00 91.06 101 ASP A O 1
ATOM 815 N N . SER A 1 102 ? -4.482 -15.388 18.979 1.00 93.75 102 SER A N 1
ATOM 816 C CA . SER A 1 102 ? -3.796 -15.828 17.760 1.00 93.75 102 SER A CA 1
ATOM 817 C C . SER A 1 102 ? -3.850 -14.787 16.634 1.00 93.75 102 SER A C 1
ATOM 819 O O . SER A 1 102 ? -2.832 -14.549 15.982 1.00 93.75 102 SER A O 1
ATOM 821 N N . LEU A 1 103 ? -4.988 -14.108 16.440 1.00 95.19 103 LEU A N 1
ATOM 822 C CA . LEU A 1 103 ? -5.126 -13.057 15.434 1.00 95.19 103 LEU A CA 1
ATOM 823 C C . LEU A 1 103 ? -4.337 -11.787 15.807 1.00 95.19 103 LEU A C 1
ATOM 825 O O . LEU A 1 103 ? -3.637 -11.244 14.952 1.00 95.19 103 LEU A O 1
ATOM 829 N N . ASP A 1 104 ? -4.363 -11.349 17.074 1.00 95.88 104 ASP A N 1
ATOM 830 C CA . ASP A 1 104 ? -3.557 -10.208 17.556 1.00 95.88 104 ASP A CA 1
ATOM 831 C C . ASP A 1 104 ? -2.055 -10.478 17.398 1.00 95.88 104 ASP A C 1
ATOM 833 O O . ASP A 1 104 ? -1.281 -9.591 17.022 1.00 95.88 104 ASP A O 1
ATOM 837 N N . ALA A 1 105 ? -1.634 -11.723 17.634 1.00 96.06 105 ALA A N 1
ATOM 838 C CA . ALA A 1 105 ? -0.262 -12.156 17.426 1.00 96.06 105 ALA A CA 1
ATOM 839 C C . ALA A 1 105 ? 0.146 -12.038 15.949 1.00 96.06 105 ALA A C 1
ATOM 841 O O . ALA A 1 105 ? 1.255 -11.586 15.665 1.00 96.06 105 ALA A O 1
ATOM 842 N N . ARG A 1 106 ? -0.744 -12.356 14.994 1.00 97.31 106 ARG A N 1
ATOM 843 C CA . ARG A 1 106 ? -0.479 -12.148 13.556 1.00 97.31 106 ARG A CA 1
ATOM 844 C C . ARG A 1 106 ? -0.360 -10.676 13.186 1.00 97.31 106 ARG A C 1
ATOM 846 O O . ARG A 1 106 ? 0.552 -10.320 12.443 1.00 97.31 106 ARG A O 1
ATOM 853 N N . PHE A 1 107 ? -1.229 -9.821 13.729 1.00 97.06 107 PHE A N 1
ATOM 854 C CA . PHE A 1 107 ? -1.099 -8.370 13.569 1.00 97.06 107 PHE A CA 1
ATOM 855 C C . PHE A 1 107 ? 0.247 -7.875 14.105 1.00 97.06 107 PHE A C 1
ATOM 857 O O . PHE A 1 107 ? 0.948 -7.129 13.429 1.00 97.06 107 PHE A O 1
ATOM 864 N N . SER A 1 108 ? 0.626 -8.325 15.301 1.00 97.25 108 SER A N 1
ATOM 865 C CA . SER A 1 108 ? 1.886 -7.945 15.947 1.00 97.25 108 SER A CA 1
ATOM 866 C C . SER A 1 108 ? 3.105 -8.398 15.142 1.00 97.25 108 SER A C 1
ATOM 868 O O . SER A 1 108 ? 4.041 -7.623 14.972 1.00 97.25 108 SER A O 1
ATOM 870 N N . GLN A 1 109 ? 3.077 -9.622 14.605 1.00 98.00 109 GLN A N 1
ATOM 871 C CA . GLN A 1 109 ? 4.131 -10.160 13.740 1.00 98.00 109 GLN A CA 1
ATOM 872 C C . GLN A 1 109 ? 4.301 -9.322 12.471 1.00 98.00 109 GLN A C 1
ATOM 874 O O . GLN A 1 109 ? 5.420 -8.933 12.149 1.00 98.00 109 GLN A O 1
ATOM 879 N N . LEU A 1 110 ? 3.203 -8.994 11.783 1.00 98.38 110 LEU A N 1
ATOM 880 C CA . LEU A 1 110 ? 3.262 -8.173 10.575 1.00 98.38 110 LEU A CA 1
ATOM 881 C C . LEU A 1 110 ? 3.743 -6.745 10.871 1.00 98.38 110 LEU A C 1
ATOM 883 O O . LEU A 1 110 ? 4.587 -6.229 10.149 1.00 98.38 110 LEU A O 1
ATOM 887 N N . LEU A 1 111 ? 3.254 -6.113 11.943 1.00 98.19 111 LEU A N 1
ATOM 888 C CA . LEU A 1 111 ? 3.720 -4.784 12.360 1.00 98.19 111 LEU A CA 1
ATOM 889 C C . LEU A 1 111 ? 5.223 -4.780 12.675 1.00 98.19 111 LEU A C 1
ATOM 891 O O . LEU A 1 111 ? 5.934 -3.847 12.296 1.00 98.19 111 LEU A O 1
ATOM 895 N N . SER A 1 112 ? 5.715 -5.839 13.323 1.00 98.06 112 SER A N 1
ATOM 896 C CA . SER A 1 112 ? 7.145 -6.019 13.577 1.00 98.06 112 SER A CA 1
ATOM 897 C C . SER A 1 112 ? 7.929 -6.139 12.271 1.00 98.06 112 SER A C 1
ATOM 899 O O . SER A 1 112 ? 8.898 -5.410 12.095 1.00 98.06 112 SER A O 1
ATOM 901 N N . ALA A 1 113 ? 7.485 -6.987 11.337 1.00 98.31 113 ALA A N 1
ATOM 902 C CA . ALA A 1 113 ? 8.135 -7.153 10.036 1.00 98.31 113 ALA A CA 1
ATOM 903 C C . ALA A 1 113 ? 8.156 -5.845 9.225 1.00 98.31 113 ALA A C 1
ATOM 905 O O . ALA A 1 113 ? 9.175 -5.492 8.642 1.00 98.31 113 ALA A O 1
ATOM 906 N N . ILE A 1 114 ? 7.058 -5.077 9.233 1.00 98.12 114 ILE A N 1
ATOM 907 C CA . ILE A 1 114 ? 6.994 -3.760 8.577 1.00 98.12 114 ILE A CA 1
ATOM 908 C C . ILE A 1 114 ? 7.993 -2.787 9.210 1.00 98.12 114 ILE A C 1
ATOM 910 O O . ILE A 1 114 ? 8.633 -2.018 8.497 1.00 98.12 114 ILE A O 1
ATOM 914 N N . SER A 1 115 ? 8.137 -2.816 10.536 1.00 96.88 115 SER A N 1
ATOM 915 C CA . SER A 1 115 ? 9.078 -1.944 11.245 1.00 96.88 115 SER A CA 1
ATOM 916 C C . SER A 1 115 ? 10.522 -2.268 10.859 1.00 96.88 115 SER A C 1
ATOM 918 O O . SER A 1 115 ? 11.262 -1.362 10.489 1.00 96.88 115 SER A O 1
ATOM 920 N N . THR A 1 116 ? 10.887 -3.553 10.826 1.00 97.56 116 THR A N 1
ATOM 921 C CA . THR A 1 116 ? 12.211 -4.003 10.369 1.00 97.56 116 THR A CA 1
ATOM 922 C C . THR A 1 116 ? 12.462 -3.650 8.899 1.00 97.56 116 THR A C 1
ATOM 924 O O . THR A 1 116 ? 13.527 -3.137 8.564 1.00 97.56 116 THR A O 1
ATOM 927 N N . ALA A 1 117 ? 11.466 -3.813 8.023 1.00 96.81 117 ALA A N 1
ATOM 928 C CA . ALA A 1 117 ? 11.573 -3.406 6.623 1.00 96.81 117 ALA A CA 1
ATOM 929 C C . ALA A 1 117 ? 11.756 -1.884 6.461 1.00 96.81 117 ALA A C 1
ATOM 931 O O . ALA A 1 117 ? 12.528 -1.442 5.612 1.00 96.81 117 ALA A O 1
ATOM 932 N N . LEU A 1 118 ? 11.084 -1.066 7.279 1.00 95.38 118 LEU A N 1
ATOM 933 C CA . LEU A 1 118 ? 11.285 0.386 7.292 1.00 95.38 118 LEU A CA 1
ATOM 934 C C . LEU A 1 118 ? 12.692 0.767 7.766 1.00 95.38 118 LEU A C 1
ATOM 936 O O . LEU A 1 118 ? 13.263 1.720 7.238 1.00 95.38 118 LEU A O 1
ATOM 940 N N . ASP A 1 119 ? 13.262 0.033 8.721 1.00 94.31 119 ASP A N 1
ATOM 941 C CA . ASP A 1 119 ? 14.645 0.235 9.160 1.00 94.31 119 ASP A CA 1
ATOM 942 C C . ASP A 1 119 ? 15.649 -0.136 8.057 1.00 94.31 119 ASP A C 1
ATOM 944 O O . ASP A 1 119 ? 16.534 0.663 7.749 1.00 94.31 119 ASP A O 1
ATOM 948 N N . ALA A 1 120 ? 15.450 -1.263 7.367 1.00 93.88 120 ALA A N 1
ATOM 949 C CA . ALA A 1 120 ? 16.265 -1.646 6.210 1.00 93.88 120 ALA A CA 1
ATOM 950 C C . ALA A 1 120 ? 16.159 -0.635 5.049 1.00 93.88 120 ALA A C 1
ATOM 952 O O . ALA A 1 120 ? 17.168 -0.274 4.438 1.00 93.88 120 ALA A O 1
ATOM 953 N N . TYR A 1 121 ? 14.959 -0.104 4.777 1.00 94.06 121 TYR A N 1
ATOM 954 C CA . TYR A 1 121 ? 14.776 0.986 3.812 1.00 94.06 121 TYR A CA 1
ATOM 955 C C . TYR A 1 121 ? 15.597 2.224 4.192 1.00 94.06 121 TYR A C 1
ATOM 957 O O . TYR A 1 121 ? 16.204 2.850 3.322 1.00 94.06 121 TYR A O 1
ATOM 965 N N . ARG A 1 122 ? 15.621 2.610 5.474 1.00 90.56 122 ARG A N 1
ATOM 966 C CA . ARG A 1 122 ? 16.375 3.786 5.947 1.00 90.56 122 ARG A CA 1
ATOM 967 C C . ARG A 1 122 ? 17.871 3.598 5.754 1.00 90.56 122 ARG A C 1
ATOM 969 O O . ARG A 1 122 ? 18.523 4.491 5.214 1.00 90.56 122 ARG A O 1
ATOM 976 N N . GLU A 1 123 ? 18.382 2.428 6.123 1.00 90.88 123 GLU A N 1
ATOM 977 C CA . GLU A 1 123 ? 19.789 2.079 5.933 1.00 90.88 123 GLU A CA 1
ATOM 978 C C . GLU A 1 123 ? 20.175 2.159 4.447 1.00 90.88 123 GLU A C 1
ATOM 980 O O . GLU A 1 123 ? 21.173 2.785 4.080 1.00 90.88 123 GLU A O 1
ATOM 985 N N . GLN A 1 124 ? 19.332 1.619 3.559 1.00 91.75 124 GLN A N 1
ATOM 986 C CA . GLN A 1 124 ? 19.592 1.648 2.122 1.00 91.75 124 GLN A CA 1
ATOM 987 C C . GLN A 1 124 ? 19.453 3.055 1.509 1.00 91.75 124 GLN A C 1
ATOM 989 O O . GLN A 1 124 ? 20.270 3.452 0.673 1.00 91.75 124 GLN A O 1
ATOM 994 N N . SER A 1 125 ? 18.418 3.807 1.886 1.00 87.12 125 SER A N 1
ATOM 995 C CA . SER A 1 125 ? 18.120 5.135 1.325 1.00 87.12 125 SER A CA 1
ATOM 996 C C . SER A 1 125 ? 19.035 6.236 1.861 1.00 87.12 125 SER A C 1
ATOM 998 O O . SER A 1 125 ? 19.120 7.302 1.248 1.00 87.12 125 SER A O 1
ATOM 1000 N N . ARG A 1 126 ? 19.726 5.996 2.988 1.00 82.06 126 ARG A N 1
ATOM 1001 C CA . ARG A 1 126 ? 20.476 7.011 3.751 1.00 82.06 126 ARG A CA 1
ATOM 1002 C C . ARG A 1 126 ? 19.618 8.233 4.101 1.00 82.06 126 ARG A C 1
ATOM 1004 O O . ARG A 1 126 ? 20.135 9.341 4.234 1.00 82.06 126 ARG A O 1
ATOM 1011 N N . SER A 1 127 ? 18.303 8.043 4.201 1.00 67.50 127 SER A N 1
ATOM 1012 C CA . SER A 1 127 ? 17.360 9.098 4.556 1.00 67.50 127 SER A CA 1
ATOM 1013 C C . SER A 1 127 ? 17.363 9.299 6.068 1.00 67.50 127 SER A C 1
ATOM 1015 O O . SER A 1 127 ? 17.179 8.345 6.823 1.00 67.50 127 SER A O 1
ATOM 1017 N N . GLU A 1 128 ? 17.499 10.548 6.517 1.00 55.22 128 GLU A N 1
ATOM 1018 C CA . GLU A 1 128 ? 17.234 10.907 7.911 1.00 55.22 128 GLU A CA 1
ATOM 1019 C C . GLU A 1 128 ? 15.739 10.742 8.233 1.00 55.22 128 GLU A C 1
ATOM 1021 O O . GLU A 1 128 ? 14.870 10.823 7.357 1.00 55.22 128 GLU A O 1
ATOM 1026 N N . TYR A 1 129 ? 15.446 10.460 9.503 1.00 48.66 129 TYR A N 1
ATOM 1027 C CA . TYR A 1 129 ? 14.095 10.243 10.009 1.00 48.66 129 TYR A CA 1
ATOM 1028 C C . TYR A 1 129 ? 13.295 11.554 9.982 1.00 48.66 129 TYR A C 1
ATOM 1030 O O . TYR A 1 129 ? 13.348 12.344 10.922 1.00 48.66 129 TYR A O 1
ATOM 1038 N N . GLU A 1 130 ? 12.495 11.776 8.939 1.00 53.56 130 GLU A N 1
ATOM 1039 C CA . GLU A 1 130 ? 11.342 12.668 9.057 1.00 53.56 130 GLU A CA 1
ATOM 1040 C C . GLU A 1 130 ? 10.239 11.901 9.780 1.00 53.56 130 GLU A C 1
ATOM 1042 O O . GLU A 1 130 ? 9.499 11.115 9.185 1.00 53.56 130 GLU A O 1
ATOM 1047 N N . SER A 1 131 ? 10.156 12.117 11.096 1.00 47.22 131 SER A N 1
ATOM 1048 C CA . SER A 1 131 ? 8.979 11.766 11.885 1.00 47.22 131 SER A CA 1
ATOM 1049 C C . SER A 1 131 ? 7.751 12.218 11.112 1.00 47.22 131 SER A C 1
ATOM 1051 O O . SER A 1 131 ? 7.594 13.415 10.867 1.00 47.22 131 SER A O 1
ATOM 1053 N N . LEU A 1 132 ? 6.892 11.274 10.725 1.00 52.72 132 LEU A N 1
ATOM 1054 C CA . LEU A 1 132 ? 5.575 11.586 10.191 1.00 52.72 132 LEU A CA 1
ATOM 1055 C C . LEU A 1 132 ? 4.899 12.498 11.208 1.00 52.72 132 LEU A C 1
ATOM 1057 O O . LEU A 1 132 ? 4.530 12.052 12.291 1.00 52.72 132 LEU A O 1
ATOM 1061 N N . ASN A 1 133 ? 4.849 13.792 10.900 1.00 43.53 133 ASN A N 1
ATOM 1062 C CA . ASN A 1 133 ? 4.352 14.783 11.831 1.00 43.53 133 ASN A CA 1
ATOM 1063 C C . ASN A 1 133 ? 2.848 14.548 11.951 1.00 43.53 133 ASN A C 1
ATOM 1065 O O . ASN A 1 133 ? 2.079 14.957 11.080 1.00 43.53 133 ASN A O 1
ATOM 1069 N N . THR A 1 134 ? 2.457 13.803 12.987 1.00 49.78 134 THR A N 1
ATOM 1070 C CA . THR A 1 134 ? 1.090 13.328 13.226 1.00 49.78 134 THR A CA 1
ATOM 1071 C C . THR A 1 134 ? 0.073 14.451 13.440 1.00 49.78 134 THR A C 1
ATOM 1073 O O . THR A 1 134 ? -1.115 14.191 13.579 1.00 49.78 134 THR A O 1
ATOM 1076 N N . ASP A 1 135 ? 0.506 15.706 13.390 1.00 44.22 135 ASP A N 1
ATOM 1077 C CA . ASP A 1 135 ? -0.333 16.879 13.604 1.00 44.22 135 ASP A CA 1
ATOM 1078 C C . ASP A 1 135 ? -1.113 17.314 12.344 1.00 44.22 135 ASP A C 1
ATOM 1080 O O . ASP A 1 135 ? -2.136 17.984 12.455 1.00 44.22 135 ASP A O 1
ATOM 1084 N N . GLU A 1 136 ? -0.747 16.852 11.137 1.00 47.03 136 GLU A N 1
ATOM 1085 C CA . GLU A 1 136 ? -1.591 16.995 9.924 1.00 47.03 136 GLU A CA 1
ATOM 1086 C C . GLU A 1 136 ? -2.833 16.058 9.907 1.00 47.03 136 GLU A C 1
ATOM 1088 O O . GLU A 1 136 ? -3.543 15.970 8.901 1.00 47.03 136 GLU A O 1
ATOM 1093 N N . TYR A 1 137 ? -3.109 15.330 10.999 1.00 50.50 137 TYR A N 1
ATOM 1094 C CA . TYR A 1 137 ? -3.989 14.149 11.028 1.00 50.50 137 TYR A CA 1
ATOM 1095 C C . TYR A 1 137 ? -5.386 14.412 11.615 1.00 50.50 137 TYR A C 1
ATOM 1097 O O . TYR A 1 137 ? -6.134 13.472 11.874 1.00 50.50 137 TYR A O 1
ATOM 1105 N N . ILE A 1 138 ? -5.757 15.672 11.840 1.00 49.28 138 ILE A N 1
ATOM 1106 C CA . ILE A 1 138 ? -6.927 16.007 12.671 1.00 49.28 138 ILE A CA 1
ATOM 1107 C C . ILE A 1 138 ? -8.263 15.921 11.905 1.00 49.28 138 ILE A C 1
ATOM 1109 O O . ILE A 1 138 ? -9.314 15.756 12.523 1.00 49.28 138 ILE A O 1
ATOM 1113 N N . ASP A 1 139 ? -8.252 15.919 10.569 1.00 51.28 139 ASP A N 1
ATOM 1114 C CA . ASP A 1 139 ? -9.480 15.764 9.777 1.00 51.28 139 ASP A CA 1
ATOM 1115 C C . ASP A 1 139 ? -9.861 14.277 9.630 1.00 51.28 139 ASP A C 1
ATOM 1117 O O . ASP A 1 139 ? -9.760 13.703 8.543 1.00 51.28 139 ASP A O 1
ATOM 1121 N N . ILE A 1 140 ? -10.295 13.646 10.728 1.00 53.94 140 ILE A N 1
ATOM 1122 C CA . ILE A 1 140 ? -10.962 12.338 10.694 1.00 53.94 140 ILE A CA 1
ATOM 1123 C C . ILE A 1 140 ? -12.366 12.549 10.126 1.00 53.94 140 ILE A C 1
ATOM 1125 O O . ILE A 1 140 ? -13.259 13.069 10.797 1.00 53.94 140 ILE A O 1
ATOM 1129 N N . LEU A 1 141 ? -12.568 12.155 8.871 1.00 54.78 141 LEU A N 1
ATOM 1130 C CA . LEU A 1 141 ? -13.889 12.210 8.251 1.00 54.78 141 LEU A CA 1
ATOM 1131 C C . LEU A 1 141 ? -14.690 10.956 8.632 1.00 54.78 141 LEU A C 1
ATOM 1133 O O . LEU A 1 141 ? -14.139 9.854 8.553 1.00 54.78 141 LEU A O 1
ATOM 1137 N N . PRO A 1 142 ? -15.972 11.091 9.029 1.00 50.50 142 PRO A N 1
ATOM 1138 C CA . PRO A 1 142 ? -16.821 9.938 9.292 1.00 50.50 142 PRO A CA 1
ATOM 1139 C C . PRO A 1 142 ? -16.940 9.090 8.026 1.00 50.50 142 PRO A C 1
ATOM 1141 O O . PRO A 1 142 ? -17.207 9.611 6.940 1.00 50.50 142 PRO A O 1
ATOM 1144 N N . GLY A 1 143 ? -16.727 7.787 8.190 1.00 45.91 143 GLY A N 1
ATOM 1145 C CA . GLY A 1 143 ? -16.756 6.790 7.131 1.00 45.91 143 GLY A CA 1
ATOM 1146 C C . GLY A 1 143 ? -18.059 6.857 6.375 1.00 45.91 143 GLY A C 1
ATOM 1147 O O . GLY A 1 143 ? -19.135 6.605 6.915 1.00 45.91 143 GLY A O 1
ATOM 1148 N N . ILE A 1 144 ? -17.955 7.225 5.112 1.00 46.84 144 ILE A N 1
ATOM 1149 C CA . ILE A 1 144 ? -19.067 7.120 4.188 1.00 46.84 144 ILE A CA 1
ATOM 1150 C C . ILE A 1 144 ? -19.041 5.669 3.752 1.00 46.84 144 ILE A C 1
ATOM 1152 O O . ILE A 1 144 ? -18.013 5.225 3.245 1.00 46.84 144 ILE A O 1
ATOM 1156 N N . ALA A 1 145 ? -20.133 4.930 3.972 1.00 44.59 145 ALA A N 1
ATOM 1157 C CA . ALA A 1 145 ? -20.315 3.636 3.327 1.00 44.59 145 ALA A CA 1
ATOM 1158 C C . ALA A 1 145 ? -19.938 3.834 1.851 1.00 44.59 145 ALA A C 1
ATOM 1160 O O . ALA A 1 145 ? -20.576 4.681 1.209 1.00 44.59 145 ALA A O 1
ATOM 1161 N N . PRO A 1 146 ? -18.856 3.204 1.348 1.00 46.94 146 PRO A N 1
ATOM 1162 C CA . PRO A 1 146 ? -18.366 3.484 0.012 1.00 46.94 146 PRO A CA 1
ATOM 1163 C C . PRO A 1 146 ? -19.555 3.267 -0.906 1.00 46.94 146 PRO A C 1
ATOM 1165 O O . PRO A 1 146 ? -20.158 2.196 -0.890 1.00 46.94 146 PRO A O 1
ATOM 1168 N N . ALA A 1 147 ? -19.979 4.316 -1.609 1.00 43.47 147 ALA A N 1
ATOM 1169 C CA . ALA A 1 147 ? -21.136 4.257 -2.484 1.00 43.47 147 ALA A CA 1
ATOM 1170 C C . ALA A 1 147 ? -20.776 3.364 -3.672 1.00 43.47 147 ALA A C 1
ATOM 1172 O O . ALA A 1 147 ? -20.434 3.889 -4.719 1.00 43.47 147 ALA A O 1
ATOM 1173 N N . ASN A 1 148 ? -20.743 2.040 -3.472 1.00 47.81 148 ASN A N 1
ATOM 1174 C CA . ASN A 1 148 ? -20.331 1.017 -4.430 1.00 47.81 148 ASN A CA 1
ATOM 1175 C C . ASN A 1 148 ? -19.236 1.501 -5.395 1.00 47.81 148 ASN A C 1
ATOM 1177 O O . ASN A 1 148 ? -19.345 1.293 -6.602 1.00 47.81 148 ASN A O 1
ATOM 1181 N N . ILE A 1 149 ? -18.208 2.197 -4.892 1.00 51.22 149 ILE A N 1
ATOM 1182 C CA . ILE A 1 149 ? -17.080 2.607 -5.731 1.00 51.22 149 ILE A CA 1
ATOM 1183 C C . ILE A 1 149 ? -16.427 1.294 -6.124 1.00 51.22 149 ILE A C 1
ATOM 1185 O O . ILE A 1 149 ? -15.899 0.619 -5.247 1.00 51.22 149 ILE A O 1
ATOM 1189 N N . GLY A 1 150 ? -16.575 0.890 -7.388 1.00 57.41 150 GLY A N 1
ATOM 1190 C CA . GLY A 1 150 ? -16.386 -0.477 -7.871 1.00 57.41 150 GLY A CA 1
ATOM 1191 C C . GLY A 1 150 ? -15.159 -1.166 -7.277 1.00 57.41 150 GLY A C 1
ATOM 1192 O O . GLY A 1 150 ? -14.057 -1.073 -7.813 1.00 57.41 150 GLY A O 1
ATOM 1193 N N . ILE A 1 151 ? -15.346 -1.884 -6.168 1.00 63.22 151 ILE A N 1
ATOM 1194 C CA . ILE A 1 151 ? -14.271 -2.595 -5.461 1.00 63.22 151 ILE A CA 1
ATOM 1195 C C . ILE A 1 151 ? -13.671 -3.638 -6.405 1.00 63.22 151 ILE A C 1
ATOM 1197 O O . ILE A 1 151 ? -12.453 -3.753 -6.546 1.00 63.22 151 ILE A O 1
ATOM 1201 N N . ALA A 1 152 ? -14.552 -4.328 -7.134 1.00 69.50 152 ALA A N 1
ATOM 1202 C CA . ALA A 1 152 ? -14.190 -5.262 -8.187 1.00 69.50 152 ALA A CA 1
ATOM 1203 C C . ALA A 1 152 ? -13.362 -4.595 -9.299 1.00 69.50 152 ALA A C 1
ATOM 1205 O O . ALA A 1 152 ? -12.366 -5.167 -9.738 1.00 69.50 152 ALA A O 1
ATOM 1206 N N . GLU A 1 153 ? -13.722 -3.377 -9.716 1.00 72.06 153 GLU A N 1
ATOM 1207 C CA . GLU A 1 153 ? -12.972 -2.626 -10.732 1.00 72.06 153 GLU A CA 1
ATOM 1208 C C . GLU A 1 153 ? -11.580 -2.235 -10.221 1.00 72.06 153 GLU A C 1
ATOM 1210 O O . GLU A 1 153 ? -10.600 -2.317 -10.958 1.00 72.06 153 GLU A O 1
ATOM 1215 N N . GLY A 1 154 ? -11.454 -1.905 -8.937 1.00 70.31 154 GLY A N 1
ATOM 1216 C CA . GLY A 1 154 ? -10.169 -1.602 -8.311 1.00 70.31 154 GLY A CA 1
ATOM 1217 C C . GLY A 1 154 ? -9.215 -2.754 -8.206 1.00 70.31 154 GLY A C 1
ATOM 1218 O O . GLY A 1 154 ? -8.057 -2.644 -8.596 1.00 70.31 154 GLY A O 1
ATOM 1219 N N . LEU A 1 155 ? -9.707 -3.872 -7.684 1.00 79.38 155 LEU A N 1
ATOM 1220 C CA . LEU A 1 155 ? -8.924 -5.097 -7.638 1.00 79.38 155 LEU A CA 1
ATOM 1221 C C . LEU A 1 155 ? -8.536 -5.528 -9.053 1.00 79.38 155 LEU A C 1
ATOM 1223 O O . LEU A 1 155 ? -7.401 -5.940 -9.275 1.00 79.38 155 LEU A O 1
ATOM 1227 N N . GLN A 1 156 ? -9.427 -5.357 -10.035 1.00 82.31 156 GLN A N 1
ATOM 1228 C CA . GLN A 1 156 ? -9.097 -5.594 -11.436 1.00 82.31 156 GLN A CA 1
ATOM 1229 C C . GLN A 1 156 ? -7.960 -4.684 -11.928 1.00 82.31 156 GLN A C 1
ATOM 1231 O O . GLN A 1 156 ? -7.065 -5.173 -12.613 1.00 82.31 156 GLN A O 1
ATOM 1236 N N . GLN A 1 157 ? -7.950 -3.397 -11.576 1.00 78.56 157 GLN A N 1
ATOM 1237 C CA . GLN A 1 157 ? -6.875 -2.465 -11.947 1.00 78.56 157 GLN A CA 1
ATOM 1238 C C . GLN A 1 157 ? -5.545 -2.801 -11.268 1.00 78.56 157 GLN A C 1
ATOM 1240 O O . GLN A 1 157 ? -4.507 -2.825 -11.926 1.00 78.56 157 GLN A O 1
ATOM 1245 N N . ILE A 1 158 ? -5.569 -3.111 -9.971 1.00 82.94 158 ILE A N 1
ATOM 1246 C CA . ILE A 1 158 ? -4.377 -3.543 -9.232 1.00 82.94 158 ILE A CA 1
ATOM 1247 C C . ILE A 1 158 ? -3.802 -4.813 -9.877 1.00 82.94 158 ILE A C 1
ATOM 1249 O O . ILE A 1 158 ? -2.606 -4.887 -10.157 1.00 82.94 158 ILE A O 1
ATOM 1253 N N . ASN A 1 159 ? -4.665 -5.772 -10.226 1.00 85.12 159 ASN A N 1
ATOM 1254 C CA . ASN A 1 159 ? -4.268 -6.989 -10.933 1.00 85.12 159 ASN A CA 1
ATOM 1255 C C . ASN A 1 159 ? -3.729 -6.707 -12.344 1.00 85.12 159 ASN A C 1
ATOM 1257 O O . ASN A 1 159 ? -2.829 -7.409 -12.797 1.00 85.12 159 ASN A O 1
ATOM 1261 N N . GLN A 1 160 ? -4.239 -5.688 -13.042 1.00 82.19 160 GLN A N 1
ATOM 1262 C CA . GLN A 1 160 ? -3.691 -5.264 -14.334 1.00 82.19 160 GLN A CA 1
ATOM 1263 C C . GLN A 1 160 ? -2.263 -4.736 -14.184 1.00 82.19 160 GLN A C 1
ATOM 1265 O O . GLN A 1 160 ? -1.413 -5.129 -14.977 1.00 82.19 160 GLN A O 1
ATOM 1270 N N . PHE A 1 161 ? -1.969 -3.921 -13.165 1.00 83.12 161 PHE A N 1
ATOM 1271 C CA . PHE A 1 161 ? -0.597 -3.478 -12.886 1.00 83.12 161 PHE A CA 1
ATOM 1272 C C . PHE A 1 161 ? 0.326 -4.630 -12.490 1.00 83.12 161 PHE A C 1
ATOM 1274 O O . PHE A 1 161 ? 1.445 -4.710 -12.993 1.00 83.12 161 PHE A O 1
ATOM 1281 N N . ALA A 1 162 ? -0.147 -5.554 -11.653 1.00 86.19 162 ALA A N 1
ATOM 1282 C CA . ALA A 1 162 ? 0.623 -6.737 -11.279 1.00 86.19 162 ALA A CA 1
ATOM 1283 C C . ALA A 1 162 ? 0.933 -7.620 -12.500 1.00 86.19 162 ALA A C 1
ATOM 1285 O O . ALA A 1 162 ? 2.078 -8.023 -12.706 1.00 86.19 162 ALA A O 1
ATOM 1286 N N . ALA A 1 163 ? -0.061 -7.861 -13.362 1.00 83.56 163 ALA A N 1
ATOM 1287 C CA . ALA A 1 163 ? 0.129 -8.596 -14.608 1.00 83.56 163 ALA A CA 1
ATOM 1288 C C . ALA A 1 163 ? 1.136 -7.889 -15.522 1.00 83.56 163 ALA A C 1
ATOM 1290 O O . ALA A 1 163 ? 1.990 -8.537 -16.120 1.00 83.56 163 ALA A O 1
ATOM 1291 N N . LEU A 1 164 ? 1.061 -6.564 -15.607 1.00 79.44 164 LEU A N 1
ATOM 1292 C CA . LEU A 1 164 ? 1.942 -5.734 -16.417 1.00 79.44 164 LEU A CA 1
ATOM 1293 C C . LEU A 1 164 ? 3.399 -5.787 -15.949 1.00 79.44 164 LEU A C 1
ATOM 1295 O O . LEU A 1 164 ? 4.301 -5.973 -16.766 1.00 79.44 164 LEU A O 1
ATOM 1299 N N . ALA A 1 165 ? 3.612 -5.682 -14.637 1.00 84.50 165 ALA A N 1
ATOM 1300 C CA . ALA A 1 165 ? 4.915 -5.869 -14.016 1.00 84.50 165 ALA A CA 1
ATOM 1301 C C . ALA A 1 165 ? 5.451 -7.289 -14.272 1.00 84.50 165 ALA A C 1
ATOM 1303 O O . ALA A 1 165 ? 6.608 -7.446 -14.653 1.00 84.50 165 ALA A O 1
ATOM 1304 N N . GLY A 1 166 ? 4.595 -8.310 -14.151 1.00 84.19 166 GLY A N 1
ATOM 1305 C CA . GLY A 1 166 ? 4.942 -9.703 -14.440 1.00 84.19 166 GLY A CA 1
ATOM 1306 C C . GLY A 1 166 ? 5.387 -9.930 -15.888 1.00 84.19 166 GLY A C 1
ATOM 1307 O O . GLY A 1 166 ? 6.446 -10.509 -16.112 1.00 84.19 166 GLY A O 1
ATOM 1308 N N . HIS A 1 167 ? 4.642 -9.408 -16.869 1.00 79.00 167 HIS A N 1
ATOM 1309 C CA . HIS A 1 167 ? 4.997 -9.525 -18.292 1.00 79.00 167 HIS A CA 1
ATOM 1310 C C . HIS A 1 167 ? 6.334 -8.841 -18.608 1.00 79.00 167 HIS A C 1
ATOM 1312 O O . HIS A 1 167 ? 7.137 -9.356 -19.383 1.00 79.00 167 HIS A O 1
ATOM 1318 N N . ALA A 1 168 ? 6.601 -7.687 -17.992 1.00 75.81 168 ALA A N 1
ATOM 1319 C CA . ALA A 1 168 ? 7.860 -6.968 -18.170 1.00 75.81 168 ALA A CA 1
ATOM 1320 C C . ALA A 1 168 ? 9.076 -7.731 -17.597 1.00 75.81 168 ALA A C 1
ATOM 1322 O O . ALA A 1 168 ? 10.198 -7.532 -18.058 1.00 75.81 168 ALA A O 1
ATOM 1323 N N . ARG A 1 169 ? 8.864 -8.634 -16.629 1.00 80.31 169 ARG A N 1
ATOM 1324 C CA . ARG A 1 169 ? 9.912 -9.494 -16.047 1.00 80.31 169 ARG A CA 1
ATOM 1325 C C . ARG A 1 169 ? 10.109 -10.824 -16.774 1.00 80.31 169 ARG A C 1
ATOM 1327 O O . ARG A 1 169 ? 10.987 -11.593 -16.387 1.00 80.31 169 ARG A O 1
ATOM 1334 N N . GLU A 1 170 ? 9.330 -11.118 -17.813 1.00 78.75 170 GLU A N 1
ATOM 1335 C CA . GLU A 1 170 ? 9.518 -12.343 -18.592 1.00 78.75 170 GLU A CA 1
ATOM 1336 C C . GLU A 1 170 ? 10.929 -12.407 -19.195 1.00 78.75 170 GLU A C 1
ATOM 1338 O O . GLU A 1 170 ? 11.498 -11.403 -19.629 1.00 78.75 170 GLU A O 1
ATOM 1343 N N . THR A 1 171 ? 11.490 -13.618 -19.274 1.00 61.72 171 THR A N 1
ATOM 1344 C CA . THR A 1 171 ? 12.895 -13.875 -19.644 1.00 61.72 171 THR A CA 1
ATOM 1345 C C . THR A 1 171 ? 13.306 -13.257 -20.983 1.00 61.72 171 THR A C 1
ATOM 1347 O O . THR A 1 171 ? 14.470 -12.936 -21.180 1.00 61.72 171 THR A O 1
ATOM 1350 N N . ARG A 1 172 ? 12.355 -13.044 -21.902 1.00 67.50 172 ARG A N 1
ATOM 1351 C CA . ARG A 1 172 ? 12.606 -12.413 -23.210 1.00 67.50 172 ARG A CA 1
ATOM 1352 C C . ARG A 1 172 ? 12.933 -10.919 -23.119 1.00 67.50 172 ARG A C 1
ATOM 1354 O O . ARG A 1 172 ? 13.500 -10.373 -24.059 1.00 67.50 172 ARG A O 1
ATOM 1361 N N . TRP A 1 173 ? 12.573 -10.272 -22.015 1.00 66.62 173 TRP A N 1
ATOM 1362 C CA . TRP A 1 173 ? 12.652 -8.822 -21.829 1.00 66.62 173 TRP A CA 1
ATOM 1363 C C . TRP A 1 173 ? 13.486 -8.409 -20.616 1.00 66.62 173 TRP A C 1
ATOM 1365 O O . TRP A 1 173 ? 13.858 -7.242 -20.497 1.00 66.62 173 TRP A O 1
ATOM 1375 N N . ALA A 1 174 ? 13.805 -9.369 -19.745 1.00 66.06 174 ALA A N 1
ATOM 1376 C CA . ALA A 1 174 ? 14.448 -9.148 -18.459 1.00 66.06 174 ALA A CA 1
ATOM 1377 C C . ALA A 1 174 ? 15.816 -8.456 -18.548 1.00 66.06 174 ALA A C 1
ATOM 1379 O O . ALA A 1 174 ? 16.221 -7.842 -17.575 1.00 66.06 174 ALA A O 1
ATOM 1380 N N . GLU A 1 175 ? 16.526 -8.507 -19.675 1.00 73.88 175 GLU A N 1
ATOM 1381 C CA . GLU A 1 175 ? 17.835 -7.848 -19.828 1.00 73.88 175 GLU A CA 1
ATOM 1382 C C . GLU A 1 175 ? 17.730 -6.367 -20.238 1.00 73.88 175 GLU A C 1
ATOM 1384 O O . GLU A 1 175 ? 18.703 -5.617 -20.155 1.00 73.88 175 GLU A O 1
ATOM 1389 N N . SER A 1 176 ? 16.547 -5.911 -20.661 1.00 76.56 176 SER A N 1
ATOM 1390 C CA . SER A 1 176 ? 16.338 -4.533 -21.100 1.00 76.56 176 SER A CA 1
ATOM 1391 C C . SER A 1 176 ? 16.102 -3.609 -19.906 1.00 76.56 176 SER A C 1
ATOM 1393 O O . SER A 1 176 ? 15.045 -3.652 -19.277 1.00 76.56 176 SER A O 1
ATOM 1395 N N . VAL A 1 177 ? 17.063 -2.723 -19.623 1.00 78.06 177 VAL A N 1
ATOM 1396 C CA . VAL A 1 177 ? 16.959 -1.718 -18.544 1.00 78.06 177 VAL A CA 1
ATOM 1397 C C . VAL A 1 177 ? 15.660 -0.892 -18.634 1.00 78.06 177 VAL A C 1
ATOM 1399 O O . VAL A 1 177 ? 14.961 -0.809 -17.626 1.00 78.06 177 VAL A O 1
ATOM 1402 N N . PRO A 1 178 ? 15.249 -0.358 -19.805 1.00 75.12 178 PRO A N 1
ATOM 1403 C CA . PRO A 1 178 ? 13.968 0.343 -19.924 1.00 75.12 178 PRO A CA 1
ATOM 1404 C C . PRO A 1 178 ? 12.743 -0.509 -19.561 1.00 75.12 178 PRO A C 1
ATOM 1406 O O . PRO A 1 178 ? 11.791 0.007 -18.982 1.00 75.12 178 PRO A O 1
ATOM 1409 N N . ILE A 1 179 ? 12.748 -1.809 -19.880 1.00 76.94 179 ILE A N 1
ATOM 1410 C CA . ILE A 1 179 ? 11.623 -2.702 -19.564 1.00 76.94 179 ILE A CA 1
ATOM 1411 C C . ILE A 1 179 ? 11.617 -3.059 -18.072 1.00 76.94 179 ILE A C 1
ATOM 1413 O O . ILE A 1 179 ? 10.550 -3.110 -17.462 1.00 76.94 179 ILE A O 1
ATOM 1417 N N . GLN A 1 180 ? 12.789 -3.222 -17.455 1.00 81.69 180 GLN A N 1
ATOM 1418 C CA . GLN A 1 180 ? 12.892 -3.363 -16.002 1.00 81.69 180 GLN A CA 1
ATOM 1419 C C . GLN A 1 180 ? 12.335 -2.128 -15.280 1.00 81.69 180 GLN A C 1
ATOM 1421 O O . GLN A 1 180 ? 11.544 -2.278 -14.353 1.00 81.69 180 GLN A O 1
ATOM 1426 N N . ASP A 1 181 ? 12.670 -0.916 -15.731 1.00 83.19 181 ASP A N 1
ATOM 1427 C CA . ASP A 1 181 ? 12.142 0.327 -15.150 1.00 83.19 181 ASP A CA 1
ATOM 1428 C C . ASP A 1 181 ? 10.611 0.415 -15.277 1.00 83.19 181 ASP A C 1
ATOM 1430 O O . ASP A 1 181 ? 9.926 0.876 -14.358 1.00 83.19 181 ASP A O 1
ATOM 1434 N N . VAL A 1 182 ? 10.054 -0.072 -16.391 1.00 79.38 182 VAL A N 1
ATOM 1435 C CA . VAL A 1 182 ? 8.605 -0.221 -16.587 1.00 79.38 182 VAL A CA 1
ATOM 1436 C C . VAL A 1 182 ? 8.005 -1.232 -15.603 1.00 79.38 182 VAL A C 1
ATOM 1438 O O . VAL A 1 182 ? 6.942 -0.965 -15.044 1.00 79.38 182 VAL A O 1
ATOM 1441 N N . ALA A 1 183 ? 8.670 -2.366 -15.364 1.00 86.12 183 ALA A N 1
ATOM 1442 C CA . ALA A 1 183 ? 8.214 -3.378 -14.411 1.00 86.12 183 ALA A CA 1
ATOM 1443 C C . ALA A 1 183 ? 8.137 -2.822 -12.982 1.00 86.12 183 ALA A C 1
ATOM 1445 O O . ALA A 1 183 ? 7.117 -2.983 -12.312 1.00 86.12 183 ALA A O 1
ATOM 1446 N N . LEU A 1 184 ? 9.199 -2.133 -12.550 1.00 89.38 184 LEU A N 1
ATOM 1447 C CA . LEU A 1 184 ? 9.285 -1.490 -11.236 1.00 89.38 184 LEU A CA 1
ATOM 1448 C C . LEU A 1 184 ? 8.195 -0.421 -11.088 1.00 89.38 184 LEU A C 1
ATOM 1450 O O . LEU A 1 184 ? 7.407 -0.464 -10.150 1.00 89.38 184 LEU A O 1
ATOM 1454 N N . SER A 1 185 ? 8.073 0.476 -12.072 1.00 84.75 185 SER A N 1
ATOM 1455 C CA . SER A 1 185 ? 7.077 1.559 -12.049 1.00 84.75 185 SER A CA 1
ATOM 1456 C C . SER A 1 185 ? 5.633 1.041 -12.043 1.00 84.75 185 SER A C 1
ATOM 1458 O O . SER A 1 185 ? 4.762 1.631 -11.407 1.00 84.75 185 SER A O 1
ATOM 1460 N N . ALA A 1 186 ? 5.359 -0.059 -12.753 1.00 84.00 186 ALA A N 1
ATOM 1461 C CA . ALA A 1 186 ? 4.042 -0.691 -12.756 1.00 84.00 186 ALA A CA 1
ATOM 1462 C C . ALA A 1 186 ? 3.705 -1.307 -11.393 1.00 84.00 186 ALA A C 1
ATOM 1464 O O . ALA A 1 186 ? 2.586 -1.132 -10.912 1.00 84.00 186 ALA A O 1
ATOM 1465 N N . ALA A 1 187 ? 4.668 -1.989 -10.763 1.00 90.38 187 ALA A N 1
ATOM 1466 C CA . ALA A 1 187 ? 4.500 -2.523 -9.416 1.00 90.38 187 ALA A CA 1
ATOM 1467 C C . ALA A 1 187 ? 4.249 -1.392 -8.405 1.00 90.38 187 ALA A C 1
ATOM 1469 O O . ALA A 1 187 ? 3.265 -1.447 -7.669 1.00 90.38 187 ALA A O 1
ATOM 1470 N N . ASP A 1 188 ? 5.045 -0.320 -8.449 1.00 89.44 188 ASP A N 1
ATOM 1471 C CA . ASP A 1 188 ? 4.882 0.852 -7.582 1.00 89.44 188 ASP A CA 1
ATOM 1472 C C . ASP A 1 188 ? 3.495 1.485 -7.730 1.00 89.44 188 ASP A C 1
ATOM 1474 O O . ASP A 1 188 ? 2.822 1.758 -6.734 1.00 89.44 188 ASP A O 1
ATOM 1478 N N . ALA A 1 189 ? 3.024 1.671 -8.969 1.00 83.50 189 ALA A N 1
ATOM 1479 C CA . ALA A 1 189 ? 1.694 2.208 -9.241 1.00 83.50 189 ALA A CA 1
ATOM 1480 C C . ALA A 1 189 ? 0.581 1.295 -8.695 1.00 83.50 189 ALA A C 1
ATOM 1482 O O . ALA A 1 189 ? -0.374 1.786 -8.089 1.00 83.50 189 ALA A O 1
ATOM 1483 N N . GLY A 1 190 ? 0.716 -0.025 -8.862 1.00 86.81 190 GLY A N 1
ATOM 1484 C CA . GLY A 1 190 ? -0.226 -1.012 -8.332 1.00 86.81 190 GLY A CA 1
ATOM 1485 C C . GLY A 1 190 ? -0.294 -1.006 -6.803 1.00 86.81 190 GLY A C 1
ATOM 1486 O O . GLY A 1 190 ? -1.387 -0.936 -6.238 1.00 86.81 190 GLY A O 1
ATOM 1487 N N . ASN A 1 191 ? 0.863 -1.006 -6.139 1.00 91.44 191 ASN A N 1
ATOM 1488 C CA . ASN A 1 191 ? 0.965 -0.973 -4.678 1.00 91.44 191 ASN A CA 1
ATOM 1489 C C . ASN A 1 191 ? 0.384 0.330 -4.113 1.00 91.44 191 ASN A C 1
ATOM 1491 O O . ASN A 1 191 ? -0.391 0.313 -3.158 1.00 91.44 191 ASN A O 1
ATOM 1495 N N . SER A 1 192 ? 0.688 1.459 -4.756 1.00 86.81 192 SER A N 1
ATOM 1496 C CA . SER A 1 192 ? 0.171 2.773 -4.365 1.00 86.81 192 SER A CA 1
ATOM 1497 C C . SER A 1 192 ? -1.343 2.855 -4.508 1.00 86.81 192 SER A C 1
ATOM 1499 O O . SER A 1 192 ? -2.023 3.316 -3.592 1.00 86.81 192 SER A O 1
ATOM 1501 N N . LEU A 1 193 ? -1.888 2.358 -5.623 1.00 84.56 193 LEU A N 1
ATOM 1502 C CA . LEU A 1 193 ? -3.331 2.303 -5.848 1.00 84.56 193 LEU A CA 1
ATOM 1503 C C . LEU A 1 193 ? -4.026 1.425 -4.800 1.00 84.56 193 LEU A C 1
ATOM 1505 O O . LEU A 1 193 ? -5.084 1.801 -4.295 1.00 84.56 193 LEU A O 1
ATOM 1509 N N . ALA A 1 194 ? -3.427 0.289 -4.439 1.00 89.31 194 ALA A N 1
ATOM 1510 C CA . ALA A 1 194 ? -3.932 -0.570 -3.373 1.00 89.31 194 ALA A CA 1
ATOM 1511 C C . ALA A 1 194 ? -3.962 0.161 -2.017 1.00 89.31 194 ALA A C 1
ATOM 1513 O O . ALA A 1 194 ? -4.988 0.125 -1.339 1.00 89.31 194 ALA A O 1
ATOM 1514 N N . SER A 1 195 ? -2.913 0.912 -1.664 1.00 89.44 195 SER A N 1
ATOM 1515 C CA . SER A 1 195 ? -2.895 1.759 -0.460 1.00 89.44 195 SER A CA 1
ATOM 1516 C C . SER A 1 195 ? -3.937 2.885 -0.504 1.00 89.44 195 SER A C 1
ATOM 1518 O O . SER A 1 195 ? -4.640 3.100 0.483 1.00 89.44 195 SER A O 1
ATOM 1520 N N . VAL A 1 196 ? -4.102 3.579 -1.639 1.00 83.31 196 VAL A N 1
ATOM 1521 C CA . VAL A 1 196 ? -5.157 4.601 -1.811 1.00 83.31 196 VAL A CA 1
ATOM 1522 C C . VAL A 1 196 ? -6.537 3.987 -1.592 1.00 83.31 196 VAL A C 1
ATOM 1524 O O . VAL A 1 196 ? -7.369 4.568 -0.898 1.00 83.31 196 VAL A O 1
ATOM 1527 N N . ARG A 1 197 ? -6.790 2.805 -2.160 1.00 84.38 197 ARG A N 1
ATOM 1528 C CA . ARG A 1 197 ? -8.078 2.124 -2.002 1.00 84.38 197 ARG A CA 1
ATOM 1529 C C . ARG A 1 197 ? -8.294 1.630 -0.579 1.00 84.38 197 ARG A C 1
ATOM 1531 O O . ARG A 1 197 ? -9.394 1.794 -0.066 1.00 84.38 197 ARG A O 1
ATOM 1538 N N . ALA A 1 198 ? -7.260 1.107 0.079 1.00 88.00 198 ALA A N 1
ATOM 1539 C CA . ALA A 1 198 ? -7.334 0.741 1.489 1.00 88.00 198 ALA A CA 1
ATOM 1540 C C . ALA A 1 198 ? -7.740 1.949 2.345 1.00 88.00 198 ALA A C 1
ATOM 1542 O O . ALA A 1 198 ? -8.647 1.865 3.169 1.00 88.00 198 ALA A O 1
ATOM 1543 N N . GLU A 1 199 ? -7.109 3.094 2.104 1.00 85.44 199 GLU A N 1
ATOM 1544 C CA . GLU A 1 199 ? -7.424 4.348 2.778 1.00 85.44 199 GLU A CA 1
ATOM 1545 C C . GLU A 1 199 ? -8.868 4.806 2.514 1.00 85.44 199 GLU A C 1
ATOM 1547 O O . GLU A 1 199 ? -9.587 5.150 3.449 1.00 85.44 199 GLU A O 1
ATOM 1552 N N . ALA A 1 200 ? -9.312 4.751 1.258 1.00 76.62 200 ALA A N 1
ATOM 1553 C CA . ALA A 1 200 ? -10.666 5.121 0.852 1.00 76.62 200 ALA A CA 1
ATOM 1554 C C . ALA A 1 200 ? -11.751 4.170 1.392 1.00 76.62 200 ALA A C 1
ATOM 1556 O O . ALA A 1 200 ? -12.883 4.595 1.607 1.00 76.62 200 ALA A O 1
ATOM 1557 N N . SER A 1 201 ? -11.411 2.897 1.619 1.00 77.50 201 SER A N 1
ATOM 1558 C CA . SER A 1 201 ? -12.298 1.890 2.222 1.00 77.50 201 SER A CA 1
ATOM 1559 C C . SER A 1 201 ? -12.392 1.994 3.748 1.00 77.50 201 SER A C 1
ATOM 1561 O O . SER A 1 201 ? -13.158 1.264 4.374 1.00 77.50 201 SER A O 1
ATOM 1563 N N . SER A 1 202 ? -11.602 2.876 4.370 1.00 77.19 202 SER A N 1
ATOM 1564 C CA . SER A 1 202 ? -11.587 3.008 5.820 1.00 77.19 202 SER A CA 1
ATOM 1565 C C . SER A 1 202 ? -12.842 3.701 6.340 1.00 77.19 202 SER A C 1
ATOM 1567 O O . SER A 1 202 ? -13.310 4.693 5.780 1.00 77.19 202 SER A O 1
ATOM 1569 N N . GLN A 1 203 ? -13.328 3.248 7.497 1.00 70.38 203 GLN A N 1
ATOM 1570 C CA . GLN A 1 203 ? -14.365 3.965 8.239 1.00 70.38 203 GLN A CA 1
ATOM 1571 C C . GLN A 1 203 ? -13.885 5.340 8.728 1.00 70.38 203 GLN A C 1
ATOM 1573 O O . GLN A 1 203 ? -14.701 6.190 9.057 1.00 70.38 203 GLN A O 1
ATOM 1578 N N . PHE A 1 204 ? -12.579 5.583 8.790 1.00 70.81 204 PHE A N 1
ATOM 1579 C CA . PHE A 1 204 ? -12.035 6.881 9.158 1.00 70.81 204 PHE A CA 1
ATOM 1580 C C . PHE A 1 204 ? -10.916 7.238 8.202 1.00 70.81 204 PHE A C 1
ATOM 1582 O O . PHE A 1 204 ? -9.847 6.632 8.219 1.00 70.81 204 PHE A O 1
ATOM 1589 N N . VAL A 1 205 ? -11.159 8.237 7.364 1.00 67.56 205 VAL A N 1
ATOM 1590 C CA . VAL A 1 205 ? -10.198 8.673 6.354 1.00 67.56 205 VAL A CA 1
ATOM 1591 C C . VAL A 1 205 ? -9.250 9.708 6.952 1.00 67.56 205 VAL A C 1
ATOM 1593 O O . VAL A 1 205 ? -9.697 10.706 7.511 1.00 67.56 205 VAL A O 1
ATOM 1596 N N . ILE A 1 206 ? -7.944 9.500 6.782 1.00 71.94 206 ILE A N 1
ATOM 1597 C CA . ILE A 1 206 ? -6.890 10.457 7.111 1.00 71.94 206 ILE A CA 1
ATOM 1598 C C . ILE A 1 206 ? -6.536 11.208 5.826 1.00 71.94 206 ILE A C 1
ATOM 1600 O O . ILE A 1 206 ? -5.837 10.715 4.936 1.00 71.94 206 ILE A O 1
ATOM 1604 N N . ARG A 1 207 ? -6.992 12.459 5.734 1.00 67.69 207 ARG A N 1
ATOM 1605 C CA . ARG A 1 207 ? -6.819 13.312 4.545 1.00 67.69 207 ARG A CA 1
ATOM 1606 C C . ARG A 1 207 ? -5.364 13.429 4.075 1.00 67.69 207 ARG A C 1
ATOM 1608 O O . ARG A 1 207 ? -5.114 13.472 2.868 1.00 67.69 207 ARG A O 1
ATOM 1615 N N . GLY A 1 208 ? -4.414 13.487 5.010 1.00 71.38 208 GLY A N 1
ATOM 1616 C CA . GLY A 1 208 ? -2.982 13.529 4.708 1.00 71.38 208 GLY A CA 1
ATOM 1617 C C . GLY A 1 208 ? -2.512 12.303 3.921 1.00 71.38 208 GLY A C 1
ATOM 1618 O O . GLY A 1 208 ? -1.809 12.454 2.921 1.00 71.38 208 GLY A O 1
ATOM 1619 N N . TRP A 1 209 ? -2.974 11.108 4.301 1.00 79.19 209 TRP A N 1
ATOM 1620 C CA . TRP A 1 209 ? -2.644 9.861 3.610 1.00 79.19 209 TRP A CA 1
ATOM 1621 C C . TRP A 1 209 ? -3.229 9.813 2.206 1.00 79.19 209 TRP A C 1
ATOM 1623 O O . TRP A 1 209 ? -2.483 9.541 1.271 1.00 79.19 209 TRP A O 1
ATOM 1633 N N . ILE A 1 210 ? -4.503 10.179 2.020 1.00 72.25 210 ILE A N 1
ATOM 1634 C CA . ILE A 1 210 ? -5.090 10.252 0.671 1.00 72.25 210 ILE A CA 1
ATOM 1635 C C . ILE A 1 210 ? -4.279 11.183 -0.227 1.00 72.25 210 ILE A C 1
ATOM 1637 O O . ILE A 1 210 ? -3.933 10.803 -1.341 1.00 72.25 210 ILE A O 1
ATOM 1641 N N . LYS A 1 211 ? -3.941 12.392 0.237 1.00 72.25 211 LYS A N 1
ATOM 1642 C CA . LYS A 1 211 ? -3.167 13.346 -0.573 1.00 72.25 211 LYS A CA 1
ATOM 1643 C C . LYS A 1 211 ? -1.788 12.799 -0.937 1.00 72.25 211 LYS A C 1
ATOM 1645 O O . LYS A 1 211 ? -1.397 12.890 -2.099 1.00 72.25 211 LYS A O 1
ATOM 1650 N N . LYS A 1 212 ? -1.063 12.241 0.040 1.00 79.56 212 LYS A N 1
ATOM 1651 C CA . LYS A 1 212 ? 0.279 11.675 -0.167 1.00 79.56 212 LYS A CA 1
ATOM 1652 C C . LYS A 1 212 ? 0.232 10.491 -1.133 1.00 79.56 212 LYS A C 1
ATOM 1654 O O . LYS A 1 212 ? 0.946 10.504 -2.130 1.00 79.56 212 LYS A O 1
ATOM 1659 N N . LEU A 1 213 ? -0.654 9.525 -0.895 1.00 77.69 213 LEU A N 1
ATOM 1660 C CA . LEU A 1 213 ? -0.787 8.315 -1.709 1.00 77.69 213 LEU A CA 1
ATOM 1661 C C . LEU A 1 213 ? -1.330 8.606 -3.113 1.00 77.69 213 LEU A C 1
ATOM 1663 O O . LEU A 1 213 ? -0.848 8.025 -4.082 1.00 77.69 213 LEU A O 1
ATOM 1667 N N . ALA A 1 214 ? -2.288 9.527 -3.259 1.00 72.06 214 ALA A N 1
ATOM 1668 C CA . ALA A 1 214 ? -2.809 9.924 -4.567 1.00 72.06 214 ALA A CA 1
ATOM 1669 C C . ALA A 1 214 ? -1.751 10.664 -5.392 1.00 72.06 214 ALA A C 1
ATOM 1671 O O . ALA A 1 214 ? -1.591 10.381 -6.579 1.00 72.06 214 ALA A O 1
ATOM 1672 N N . ARG A 1 215 ? -0.992 11.575 -4.764 1.00 75.06 215 ARG A N 1
ATOM 1673 C CA . ARG A 1 215 ? 0.140 12.243 -5.417 1.00 75.06 215 ARG A CA 1
ATOM 1674 C C . ARG A 1 215 ? 1.195 11.229 -5.844 1.00 75.06 215 ARG A C 1
ATOM 1676 O O . ARG A 1 215 ? 1.604 11.245 -6.996 1.00 75.06 215 ARG A O 1
ATOM 1683 N N . PHE A 1 216 ? 1.570 10.321 -4.948 1.00 76.12 216 PHE A N 1
ATOM 1684 C CA . PHE A 1 216 ? 2.543 9.278 -5.241 1.00 76.12 216 PHE A CA 1
ATOM 1685 C C . PHE A 1 216 ? 2.084 8.350 -6.373 1.00 76.12 216 PHE A C 1
ATOM 1687 O O . PHE A 1 216 ? 2.845 8.086 -7.296 1.00 76.12 216 PHE A O 1
ATOM 1694 N N . SER A 1 217 ? 0.810 7.949 -6.373 1.00 72.31 217 SER A N 1
ATOM 1695 C CA . SER A 1 217 ? 0.212 7.170 -7.464 1.00 72.31 217 SER A CA 1
ATOM 1696 C C . SER A 1 217 ? 0.274 7.927 -8.793 1.00 72.31 217 SER A C 1
ATOM 1698 O O . SER A 1 217 ? 0.652 7.361 -9.816 1.00 72.31 217 SER A O 1
ATOM 1700 N N . ALA A 1 218 ? -0.063 9.221 -8.798 1.00 73.25 218 ALA A N 1
ATOM 1701 C CA . ALA A 1 218 ? 0.012 10.052 -9.997 1.00 73.25 218 ALA A CA 1
ATOM 1702 C C . ALA A 1 218 ? 1.456 10.211 -10.504 1.00 73.25 218 ALA A C 1
ATOM 1704 O O . ALA A 1 218 ? 1.692 10.123 -11.711 1.00 73.25 218 ALA A O 1
ATOM 1705 N N . ASP A 1 219 ? 2.415 10.402 -9.598 1.00 74.00 219 ASP A N 1
ATOM 1706 C CA . ASP A 1 219 ? 3.836 10.508 -9.922 1.00 74.00 219 ASP A CA 1
ATOM 1707 C C . ASP A 1 219 ? 4.372 9.182 -10.488 1.00 74.00 219 ASP A C 1
ATOM 1709 O O . ASP A 1 219 ? 5.024 9.195 -11.534 1.00 74.00 219 ASP A O 1
ATOM 1713 N N . ALA A 1 220 ? 4.014 8.038 -9.893 1.00 70.31 220 ALA A N 1
ATOM 1714 C CA . ALA A 1 220 ? 4.358 6.706 -10.396 1.00 70.31 220 ALA A CA 1
ATOM 1715 C C . ALA A 1 220 ? 3.801 6.465 -11.810 1.00 70.31 220 ALA A C 1
ATOM 1717 O O . ALA A 1 220 ? 4.531 6.029 -12.700 1.00 70.31 220 ALA A O 1
ATOM 1718 N N . LEU A 1 221 ? 2.541 6.837 -12.068 1.00 72.81 221 LEU A N 1
ATOM 1719 C CA . LEU A 1 221 ? 1.943 6.761 -13.408 1.00 72.81 221 LEU A CA 1
ATOM 1720 C C . LEU A 1 221 ? 2.638 7.680 -14.420 1.00 72.81 221 LEU A C 1
ATOM 1722 O O . LEU A 1 221 ? 2.727 7.350 -15.603 1.00 72.81 221 LEU A O 1
ATOM 1726 N N . ASN A 1 222 ? 3.127 8.836 -13.979 1.00 73.31 222 ASN A N 1
ATOM 1727 C CA . ASN A 1 222 ? 3.837 9.778 -14.837 1.00 73.31 222 ASN A CA 1
ATOM 1728 C C . ASN A 1 222 ? 5.246 9.271 -15.181 1.00 73.31 222 ASN A C 1
ATOM 1730 O O . ASN A 1 222 ? 5.662 9.336 -16.338 1.00 73.31 222 ASN A O 1
ATOM 1734 N N . VAL A 1 223 ? 5.968 8.720 -14.197 1.00 73.00 223 VAL A N 1
ATOM 1735 C CA . VAL A 1 223 ? 7.242 8.017 -14.421 1.00 73.00 223 VAL A CA 1
ATOM 1736 C C . VAL A 1 223 ? 7.029 6.866 -15.393 1.00 73.00 223 VAL A C 1
ATOM 1738 O O . VAL A 1 223 ? 7.775 6.750 -16.363 1.00 73.00 223 VAL A O 1
ATOM 1741 N N . LEU A 1 224 ? 5.960 6.098 -15.196 1.00 68.94 224 LEU A N 1
ATOM 1742 C CA . LEU A 1 224 ? 5.603 5.003 -16.076 1.00 68.94 224 LEU A CA 1
ATOM 1743 C C . LEU A 1 224 ? 5.321 5.462 -17.511 1.00 68.94 224 LEU A C 1
ATOM 1745 O O . LEU A 1 224 ? 5.818 4.871 -18.461 1.00 68.94 224 LEU A O 1
ATOM 1749 N N . GLY A 1 225 ? 4.576 6.553 -17.693 1.00 70.00 225 GLY A N 1
ATOM 1750 C CA . GLY A 1 225 ? 4.366 7.148 -19.015 1.00 70.00 225 GLY A CA 1
ATOM 1751 C C . GLY A 1 225 ? 5.684 7.504 -19.710 1.00 70.00 225 GLY A C 1
ATOM 1752 O O . GLY A 1 225 ? 5.901 7.140 -20.864 1.00 70.00 225 GLY A O 1
ATOM 1753 N N . LYS A 1 226 ? 6.605 8.146 -18.984 1.00 76.12 226 LYS A N 1
ATOM 1754 C CA . LYS A 1 226 ? 7.914 8.546 -19.521 1.00 76.12 226 LYS A CA 1
ATOM 1755 C C . LYS A 1 226 ? 8.799 7.352 -19.878 1.00 76.12 226 LYS A C 1
ATOM 1757 O O . LYS A 1 226 ? 9.476 7.392 -20.904 1.00 76.12 226 LYS A O 1
ATOM 1762 N N . THR A 1 227 ? 8.818 6.303 -19.054 1.00 69.69 227 THR A N 1
ATOM 1763 C CA . THR A 1 227 ? 9.609 5.095 -19.341 1.00 69.69 227 THR A CA 1
ATOM 1764 C C . THR A 1 227 ? 9.066 4.361 -20.564 1.00 69.69 227 THR A C 1
ATOM 1766 O O . THR A 1 227 ? 9.849 3.885 -21.383 1.00 69.69 227 THR A O 1
ATOM 1769 N N . LEU A 1 228 ? 7.750 4.363 -20.777 1.00 64.38 228 LEU A N 1
ATOM 1770 C CA . LEU A 1 228 ? 7.145 3.816 -21.995 1.00 64.38 228 LEU A CA 1
ATOM 1771 C C . LEU A 1 228 ? 7.480 4.606 -23.248 1.00 64.38 228 LEU A C 1
ATOM 1773 O O . LEU A 1 228 ? 7.758 4.005 -24.285 1.00 64.38 228 LEU A O 1
ATOM 1777 N N . ASP A 1 229 ? 7.453 5.934 -23.172 1.00 67.94 229 ASP A N 1
ATOM 1778 C CA . ASP A 1 229 ? 7.843 6.773 -24.301 1.00 67.94 229 ASP A CA 1
ATOM 1779 C C . ASP A 1 229 ? 9.314 6.515 -24.665 1.00 67.94 229 ASP A C 1
ATOM 1781 O O . ASP A 1 229 ? 9.649 6.382 -25.842 1.00 67.94 229 ASP A O 1
ATOM 1785 N N . ALA A 1 230 ? 10.182 6.313 -23.668 1.00 67.44 230 ALA A N 1
ATOM 1786 C CA . ALA A 1 230 ? 11.568 5.909 -23.893 1.00 67.44 230 ALA A CA 1
ATOM 1787 C C . ALA A 1 230 ? 11.686 4.514 -24.547 1.00 67.44 230 ALA A C 1
ATOM 1789 O O . ALA A 1 230 ? 12.460 4.350 -25.492 1.00 67.44 230 ALA A O 1
ATOM 1790 N N . VAL A 1 231 ? 10.885 3.529 -24.117 1.00 62.47 231 VAL A N 1
ATOM 1791 C CA . VAL A 1 231 ? 10.801 2.196 -24.755 1.00 62.47 231 VAL A CA 1
ATOM 1792 C C . VAL A 1 231 ? 10.303 2.299 -26.203 1.00 62.47 231 VAL A C 1
ATOM 1794 O O . VAL A 1 231 ? 10.803 1.591 -27.076 1.00 62.47 231 VAL A O 1
ATOM 1797 N N . SER A 1 232 ? 9.357 3.202 -26.484 1.00 63.22 232 SER A N 1
ATOM 1798 C CA . SER A 1 232 ? 8.844 3.460 -27.835 1.00 63.22 232 SER A CA 1
ATOM 1799 C C . SER A 1 232 ? 9.902 4.061 -28.760 1.00 63.22 232 SER A C 1
ATOM 1801 O O . SER A 1 232 ? 9.909 3.759 -29.952 1.00 63.22 232 SER A O 1
ATOM 1803 N N . VAL A 1 233 ? 10.766 4.934 -28.234 1.00 58.12 233 VAL A N 1
ATOM 1804 C CA . VAL A 1 233 ? 11.833 5.591 -29.004 1.00 58.12 233 VAL A CA 1
ATOM 1805 C C . VAL A 1 233 ? 13.002 4.635 -29.270 1.00 58.12 233 VAL A C 1
ATOM 1807 O O . VAL A 1 233 ? 13.603 4.701 -30.340 1.00 58.12 233 VAL A O 1
ATOM 1810 N N . ALA A 1 234 ? 13.284 3.690 -28.366 1.00 56.47 234 ALA A N 1
ATOM 1811 C CA . ALA A 1 234 ? 14.338 2.674 -28.503 1.00 56.47 234 ALA A CA 1
ATOM 1812 C C . ALA A 1 234 ? 13.978 1.525 -29.481 1.00 56.47 234 ALA A C 1
ATOM 1814 O O . ALA A 1 234 ? 14.323 0.365 -29.262 1.00 56.47 234 ALA A O 1
ATOM 1815 N N . GLY A 1 235 ? 13.244 1.848 -30.548 1.00 52.19 235 GLY A N 1
ATOM 1816 C CA . GLY A 1 235 ? 12.533 0.932 -31.432 1.00 52.19 235 GLY A CA 1
ATOM 1817 C C . GLY A 1 235 ? 13.307 -0.314 -31.874 1.00 52.19 235 GLY A C 1
ATOM 1818 O O . GLY A 1 235 ? 14.257 -0.221 -32.641 1.00 52.19 235 GLY A O 1
ATOM 1819 N N . GLN A 1 236 ? 12.816 -1.470 -31.414 1.00 48.44 236 GLN A N 1
ATOM 1820 C CA . GLN A 1 236 ? 12.669 -2.760 -32.123 1.00 48.44 236 GLN A CA 1
ATOM 1821 C C . GLN A 1 236 ? 12.216 -3.877 -31.165 1.00 48.44 236 GLN A C 1
ATOM 1823 O O . GLN A 1 236 ? 11.713 -4.899 -31.618 1.00 48.44 236 GLN A O 1
ATOM 1828 N N . ILE A 1 237 ? 12.332 -3.677 -29.847 1.00 50.69 237 ILE A N 1
ATOM 1829 C CA . ILE A 1 237 ? 12.200 -4.774 -28.883 1.00 50.69 237 ILE A CA 1
ATOM 1830 C C . ILE A 1 237 ? 10.737 -5.167 -28.612 1.00 50.69 237 ILE A C 1
ATOM 1832 O O . ILE A 1 237 ? 10.473 -6.357 -28.620 1.00 50.69 237 ILE A O 1
ATOM 1836 N N . ALA A 1 238 ? 9.736 -4.277 -28.503 1.00 55.06 238 ALA A N 1
ATOM 1837 C CA . ALA A 1 238 ? 8.364 -4.776 -28.284 1.00 55.06 238 ALA A CA 1
ATOM 1838 C C . ALA A 1 238 ? 7.226 -3.812 -28.675 1.00 55.06 238 ALA A C 1
ATOM 1840 O O . ALA A 1 238 ? 6.533 -3.256 -27.823 1.00 55.06 238 ALA A O 1
ATOM 1841 N N . HIS A 1 239 ? 6.973 -3.648 -29.978 1.00 59.94 239 HIS A N 1
ATOM 1842 C CA . HIS A 1 239 ? 5.805 -2.895 -30.464 1.00 59.94 239 HIS A CA 1
ATOM 1843 C C . HIS A 1 239 ? 4.471 -3.485 -29.951 1.00 59.94 239 HIS A C 1
ATOM 1845 O O . HIS A 1 239 ? 3.565 -2.741 -29.578 1.00 59.94 239 HIS A O 1
ATOM 1851 N N . GLU A 1 240 ? 4.368 -4.817 -29.855 1.00 60.12 240 GLU A N 1
ATOM 1852 C CA . GLU 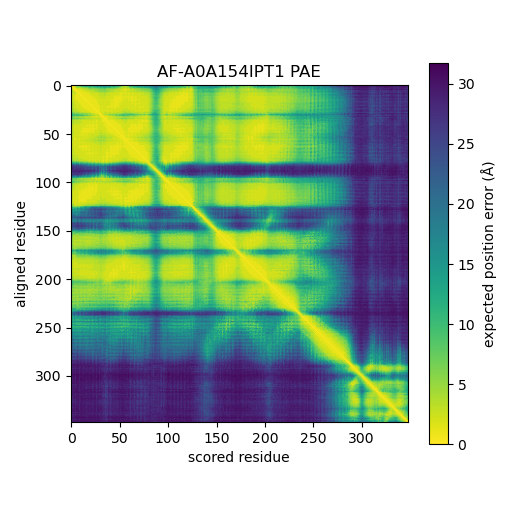A 1 240 ? 3.181 -5.503 -29.319 1.00 60.12 240 GLU A CA 1
ATOM 1853 C C . GLU A 1 240 ? 2.977 -5.242 -27.816 1.00 60.12 240 GLU A C 1
ATOM 1855 O O . GLU A 1 240 ? 1.852 -4.983 -27.381 1.00 60.12 240 GLU A O 1
ATOM 1860 N N . PHE A 1 241 ? 4.062 -5.235 -27.031 1.00 61.47 241 PHE A N 1
ATOM 1861 C CA . PHE A 1 241 ? 4.021 -4.846 -25.620 1.00 61.47 241 PHE A CA 1
ATOM 1862 C C . PHE A 1 241 ? 3.569 -3.391 -25.491 1.00 61.47 241 PHE A C 1
ATOM 1864 O O . PHE A 1 241 ? 2.598 -3.130 -24.792 1.00 61.47 241 PHE A O 1
ATOM 1871 N N . TYR A 1 242 ? 4.176 -2.464 -26.241 1.00 65.19 242 TYR A N 1
ATOM 1872 C CA . TYR A 1 242 ? 3.817 -1.042 -26.225 1.00 65.19 242 TYR A CA 1
ATOM 1873 C C . TYR A 1 242 ? 2.323 -0.794 -26.498 1.00 65.19 242 TYR A C 1
ATOM 1875 O O . TYR A 1 242 ? 1.682 -0.045 -25.760 1.00 65.19 242 TYR A O 1
ATOM 1883 N N . LEU A 1 243 ? 1.742 -1.439 -27.519 1.00 67.88 243 LEU A N 1
ATOM 1884 C CA . LEU A 1 243 ? 0.329 -1.253 -27.872 1.00 67.88 243 LEU A CA 1
ATOM 1885 C C . LEU A 1 243 ? -0.627 -1.746 -26.776 1.00 67.88 243 LEU A C 1
ATOM 1887 O O . LEU A 1 243 ? -1.548 -1.019 -26.398 1.00 67.88 243 LEU A O 1
ATOM 1891 N N . ARG A 1 244 ? -0.400 -2.951 -26.233 1.00 65.62 244 ARG A N 1
ATOM 1892 C CA . ARG A 1 244 ? -1.210 -3.483 -25.121 1.00 65.62 244 ARG A CA 1
ATOM 1893 C C . ARG A 1 244 ? -1.043 -2.633 -23.859 1.00 65.62 244 ARG A C 1
ATOM 1895 O O . ARG A 1 244 ? -2.013 -2.370 -23.154 1.00 65.62 244 ARG A O 1
ATOM 1902 N N . TYR A 1 245 ? 0.172 -2.158 -23.608 1.00 67.06 245 TYR A N 1
ATOM 1903 C CA . TYR A 1 245 ? 0.527 -1.369 -22.433 1.00 67.06 245 TYR A CA 1
ATOM 1904 C C . TYR A 1 245 ? -0.125 0.011 -22.434 1.00 67.06 245 TYR A C 1
ATOM 1906 O O . TYR A 1 245 ? -0.744 0.411 -21.448 1.00 67.06 245 TYR A O 1
ATOM 1914 N N . LYS A 1 246 ? -0.022 0.738 -23.552 1.00 70.56 246 LYS A N 1
ATOM 1915 C CA . LYS A 1 246 ? -0.602 2.076 -23.704 1.00 70.56 246 LYS A CA 1
ATOM 1916 C C . LYS A 1 246 ? -2.111 2.058 -23.468 1.00 70.56 246 LYS A C 1
ATOM 1918 O O . LYS A 1 246 ? -2.627 2.942 -22.792 1.00 70.56 246 LYS A O 1
ATOM 1923 N N . ALA A 1 247 ? -2.800 1.024 -23.955 1.00 72.00 247 ALA A N 1
ATOM 1924 C CA . ALA A 1 247 ? -4.228 0.840 -23.715 1.00 72.00 247 ALA A CA 1
ATOM 1925 C C . ALA A 1 247 ? -4.552 0.660 -22.218 1.00 72.00 247 ALA A C 1
ATOM 1927 O O . ALA A 1 247 ? -5.460 1.317 -21.706 1.00 72.00 247 ALA A O 1
ATOM 1928 N N . THR A 1 248 ? -3.786 -0.175 -21.506 1.00 70.12 248 THR A N 1
ATOM 1929 C CA . THR A 1 248 ? -3.953 -0.406 -20.061 1.00 70.12 248 THR A CA 1
ATOM 1930 C C . THR A 1 248 ? -3.694 0.865 -19.252 1.00 70.12 248 THR A C 1
ATOM 1932 O O . THR A 1 248 ? -4.527 1.245 -18.433 1.00 70.12 248 THR A O 1
ATOM 1935 N N . VAL A 1 249 ? -2.597 1.582 -19.516 1.00 64.75 249 VAL A N 1
ATOM 1936 C CA . VAL A 1 249 ? -2.266 2.820 -18.787 1.00 64.75 249 VAL A CA 1
ATOM 1937 C C . VAL A 1 249 ? -3.273 3.922 -19.048 1.00 64.75 249 VAL A C 1
ATOM 1939 O O . VAL A 1 249 ? -3.696 4.566 -18.097 1.00 64.75 249 VAL A O 1
ATOM 1942 N N . SER A 1 250 ? -3.671 4.153 -20.302 1.00 69.06 250 SER A N 1
ATOM 1943 C CA . SER A 1 250 ? -4.675 5.174 -20.616 1.00 69.06 250 SER A CA 1
ATOM 1944 C C . SER A 1 250 ? -5.982 4.899 -19.879 1.00 69.06 250 SER A C 1
ATOM 1946 O O . SER A 1 250 ? -6.506 5.798 -19.225 1.00 69.06 250 SER A O 1
ATOM 1948 N N . LYS A 1 251 ? -6.447 3.643 -19.888 1.00 69.00 251 LYS A N 1
ATOM 1949 C CA . LYS A 1 251 ? -7.669 3.243 -19.188 1.00 69.00 251 LYS A CA 1
ATOM 1950 C C . LYS A 1 251 ? -7.554 3.432 -17.675 1.00 69.00 251 LYS A C 1
ATOM 1952 O O . LYS A 1 251 ? -8.449 4.010 -17.069 1.00 69.00 251 LYS A O 1
ATOM 1957 N N . ILE A 1 252 ? -6.461 2.979 -17.059 1.00 61.84 252 ILE A N 1
ATOM 1958 C CA . ILE A 1 252 ? -6.300 3.100 -15.605 1.00 61.84 252 ILE A CA 1
ATOM 1959 C C . ILE A 1 252 ? -6.089 4.559 -15.196 1.00 61.84 252 ILE A C 1
ATOM 1961 O O . ILE A 1 252 ? -6.691 5.008 -14.231 1.00 61.84 252 ILE A O 1
ATOM 1965 N N . ARG A 1 253 ? -5.293 5.332 -15.941 1.00 62.34 253 ARG A N 1
ATOM 1966 C CA . ARG A 1 253 ? -5.064 6.756 -15.670 1.00 62.34 253 ARG A CA 1
ATOM 1967 C C . ARG A 1 253 ? -6.367 7.547 -15.710 1.00 62.34 253 ARG A C 1
ATOM 1969 O O . ARG A 1 253 ? -6.595 8.353 -14.815 1.00 62.34 253 ARG A O 1
ATOM 1976 N N . GLU A 1 254 ? -7.203 7.337 -16.724 1.00 60.69 254 GLU A N 1
ATOM 1977 C CA . GLU A 1 254 ? -8.504 8.006 -16.823 1.00 60.69 254 GLU A CA 1
ATOM 1978 C C . GLU A 1 254 ? -9.406 7.650 -15.642 1.00 60.69 254 GLU A C 1
ATOM 1980 O O . GLU A 1 254 ? -10.013 8.548 -15.063 1.00 60.69 254 GLU A O 1
ATOM 1985 N N . VAL A 1 255 ? -9.441 6.378 -15.231 1.00 61.19 255 VAL A N 1
ATOM 1986 C CA . VAL A 1 255 ? -10.253 5.960 -14.082 1.00 61.19 255 VAL A CA 1
ATOM 1987 C C . VAL A 1 255 ? -9.689 6.489 -12.767 1.00 61.19 255 VAL A C 1
ATOM 1989 O O . VAL A 1 255 ? -10.446 7.063 -12.003 1.00 61.19 255 VAL A O 1
ATOM 1992 N N . VAL A 1 256 ? -8.383 6.394 -12.510 1.00 51.09 256 VAL A N 1
ATOM 1993 C CA . VAL A 1 256 ? -7.760 6.900 -11.272 1.00 51.09 256 VAL A CA 1
ATOM 1994 C C . VAL A 1 256 ? -7.913 8.414 -11.157 1.00 51.09 256 VAL A C 1
ATOM 1996 O O . VAL A 1 256 ? -8.223 8.914 -10.080 1.00 51.09 256 VAL A O 1
ATOM 1999 N N . ILE A 1 257 ? -7.732 9.163 -12.251 1.00 54.22 257 ILE A N 1
ATOM 2000 C CA . ILE A 1 257 ? -7.961 10.614 -12.254 1.00 54.22 257 ILE A CA 1
ATOM 2001 C C . ILE A 1 257 ? -9.436 10.913 -12.003 1.00 54.22 257 ILE A C 1
ATOM 2003 O O . ILE A 1 257 ? -9.731 11.782 -11.187 1.00 54.22 257 ILE A O 1
ATOM 2007 N N . LYS A 1 258 ? -10.353 10.202 -12.668 1.00 59.69 258 LYS A N 1
ATOM 2008 C CA . LYS A 1 258 ? -11.794 10.387 -12.487 1.00 59.69 258 LYS A CA 1
ATOM 2009 C C . LYS A 1 258 ? -12.225 10.053 -11.059 1.00 59.69 258 LYS A C 1
ATOM 2011 O O . LYS A 1 258 ? -12.872 10.880 -10.434 1.00 59.69 258 LYS A O 1
ATOM 2016 N N . GLU A 1 259 ? -11.806 8.916 -10.514 1.00 54.78 259 GLU A N 1
ATOM 2017 C CA . GLU A 1 259 ? -12.075 8.512 -9.132 1.00 54.78 259 GLU A 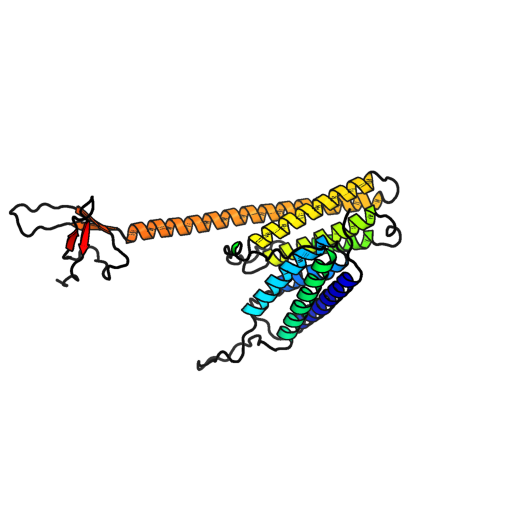CA 1
ATOM 2018 C C . GLU A 1 259 ? -11.476 9.518 -8.147 1.00 54.78 259 GLU A C 1
ATOM 2020 O O . GLU A 1 259 ? -12.164 9.959 -7.234 1.00 54.78 259 GLU A O 1
ATOM 2025 N N . ALA A 1 260 ? -10.229 9.957 -8.344 1.00 50.03 260 ALA A N 1
ATOM 2026 C CA . ALA A 1 260 ? -9.618 10.981 -7.500 1.00 50.03 260 ALA A CA 1
ATOM 2027 C C . ALA A 1 260 ? -10.364 12.323 -7.594 1.00 50.03 260 ALA A C 1
ATOM 2029 O O . ALA A 1 260 ? -10.534 12.994 -6.582 1.00 50.03 260 ALA A O 1
ATOM 2030 N N . GLN A 1 261 ? -10.833 12.723 -8.778 1.00 52.00 261 GLN A N 1
ATOM 2031 C CA . GLN A 1 261 ? -11.632 13.935 -8.978 1.00 52.00 261 GLN A CA 1
ATOM 2032 C C . GLN A 1 261 ? -13.020 13.822 -8.345 1.00 52.00 261 GLN A C 1
ATOM 2034 O O . GLN A 1 261 ? -13.475 14.785 -7.728 1.00 52.00 261 GLN A O 1
ATOM 2039 N N . GLU A 1 262 ? -13.678 12.671 -8.461 1.00 57.12 262 GLU A N 1
ATOM 2040 C CA . GLU A 1 262 ? -14.954 12.371 -7.812 1.00 57.12 262 GLU A CA 1
ATOM 2041 C C . GLU A 1 262 ? -14.793 12.406 -6.294 1.00 57.12 262 GLU A C 1
ATOM 2043 O O . GLU A 1 262 ? -15.544 13.107 -5.619 1.00 57.12 262 GLU A O 1
ATOM 2048 N N . TRP A 1 263 ? -13.746 11.771 -5.764 1.00 51.78 263 TRP A N 1
ATOM 2049 C CA . TRP A 1 263 ? -13.395 11.819 -4.349 1.00 51.78 263 TRP A CA 1
ATOM 2050 C C . TRP A 1 263 ? -13.076 13.231 -3.873 1.00 51.78 263 TRP A C 1
ATOM 2052 O O . TRP A 1 263 ? -13.609 13.661 -2.857 1.00 51.78 263 TRP A O 1
ATOM 2062 N N . LEU A 1 264 ? -12.244 13.989 -4.588 1.00 48.81 264 LEU A N 1
ATOM 2063 C CA . LEU A 1 264 ? -11.903 15.364 -4.212 1.00 48.81 264 LEU A CA 1
ATOM 2064 C C . LEU A 1 264 ? -13.130 16.281 -4.247 1.00 48.81 264 LEU A C 1
ATOM 2066 O O . LEU A 1 264 ? -13.297 17.107 -3.350 1.00 48.81 264 LEU A O 1
ATOM 2070 N N . SER A 1 265 ? -13.998 16.116 -5.246 1.00 54.22 265 SER A N 1
ATOM 2071 C CA . SER A 1 265 ? -15.244 16.880 -5.383 1.00 54.22 265 SER A CA 1
ATOM 2072 C C . SER A 1 265 ? -16.238 16.523 -4.279 1.00 54.22 265 SER A C 1
ATOM 2074 O O . SER A 1 265 ? -16.859 17.399 -3.676 1.00 54.22 265 SER A O 1
ATOM 2076 N N . PHE A 1 266 ? -16.345 15.236 -3.959 1.00 54.97 266 PHE A N 1
ATOM 2077 C CA . PHE A 1 266 ? -17.146 14.729 -2.857 1.00 54.97 266 PHE A CA 1
ATOM 2078 C C . PHE A 1 266 ? -16.633 15.235 -1.496 1.00 54.97 266 PHE A C 1
ATOM 2080 O O . PHE A 1 266 ? -17.410 15.750 -0.692 1.00 54.97 266 PHE A O 1
ATOM 2087 N N . LEU A 1 267 ? -15.320 15.170 -1.255 1.00 45.41 267 LEU A N 1
ATOM 2088 C CA . LEU A 1 267 ? -14.677 15.693 -0.048 1.00 45.41 267 LEU A CA 1
ATOM 2089 C C . LEU A 1 267 ? -14.902 17.200 0.089 1.00 45.41 267 LEU A C 1
ATOM 2091 O O . LEU A 1 267 ? -15.247 17.671 1.170 1.00 45.41 267 LEU A O 1
ATOM 2095 N N . ALA A 1 268 ? -14.770 17.954 -1.005 1.00 50.81 268 ALA A N 1
ATOM 2096 C CA . ALA A 1 268 ? -15.079 19.380 -1.023 1.00 50.81 268 ALA A CA 1
ATOM 2097 C C . ALA A 1 268 ? -16.546 19.650 -0.645 1.00 50.81 268 ALA A C 1
ATOM 2099 O O . ALA A 1 268 ? -16.819 20.577 0.117 1.00 50.81 268 ALA A O 1
ATOM 2100 N N . SER A 1 269 ? -17.484 18.813 -1.104 1.00 55.09 269 SER A N 1
ATOM 2101 C CA . SER A 1 269 ? -18.892 18.898 -0.698 1.00 55.09 269 SER A CA 1
ATOM 2102 C C . SER A 1 269 ? -19.084 18.613 0.792 1.00 55.09 269 SER A C 1
ATOM 2104 O O . SER A 1 269 ? -19.794 19.358 1.456 1.00 55.09 269 SER A O 1
ATOM 2106 N N . LYS A 1 270 ? -18.438 17.581 1.347 1.00 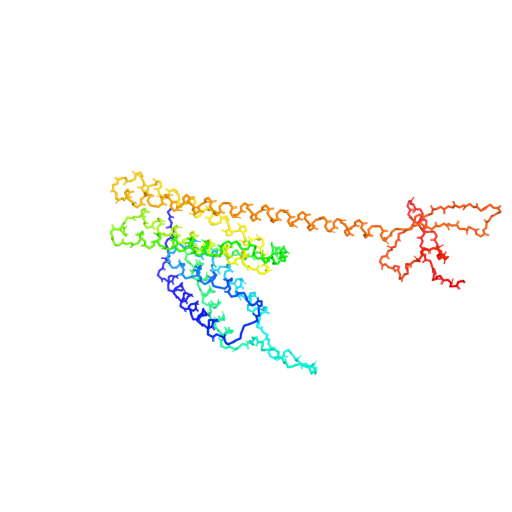50.19 270 LYS A N 1
ATOM 2107 C CA . LYS A 1 270 ? -18.560 17.249 2.777 1.00 50.19 270 LYS A CA 1
ATOM 2108 C C . LYS A 1 270 ? -17.937 18.296 3.689 1.00 50.19 270 LYS A C 1
ATOM 2110 O O . LYS A 1 270 ? -18.511 18.594 4.732 1.00 50.19 270 LYS A O 1
ATOM 2115 N N . ILE A 1 271 ? -16.820 18.894 3.279 1.00 46.91 271 ILE A N 1
ATOM 2116 C CA . ILE A 1 271 ? -16.227 20.041 3.978 1.00 46.91 271 ILE A CA 1
ATOM 2117 C C . ILE A 1 271 ? -17.212 21.209 3.971 1.00 46.91 271 ILE A C 1
ATOM 2119 O O . ILE A 1 271 ? -17.483 21.779 5.021 1.00 46.91 271 ILE A O 1
ATOM 2123 N N . LYS A 1 272 ? -17.821 21.512 2.821 1.00 58.75 272 LYS A N 1
ATOM 2124 C CA . LYS A 1 272 ? -18.837 22.565 2.712 1.00 58.75 272 LYS A CA 1
ATOM 2125 C C . LYS A 1 272 ? -20.064 22.288 3.590 1.00 58.75 272 LYS A C 1
ATOM 2127 O O . LYS A 1 272 ? -20.585 23.209 4.218 1.00 58.75 272 LYS A O 1
ATOM 2132 N N . ASP A 1 273 ? -20.511 21.036 3.667 1.00 53.16 273 ASP A N 1
ATOM 2133 C CA . ASP A 1 273 ? -21.612 20.624 4.541 1.00 53.16 273 ASP A CA 1
ATOM 2134 C C . ASP A 1 273 ? -21.233 20.801 6.019 1.00 53.16 273 ASP A C 1
ATOM 2136 O O . ASP A 1 273 ? -21.991 21.406 6.776 1.00 53.16 273 ASP A O 1
ATOM 2140 N N . ALA A 1 274 ? -20.042 20.350 6.423 1.00 44.06 274 ALA A N 1
ATOM 2141 C CA . ALA A 1 274 ? -19.530 20.511 7.782 1.00 44.06 274 ALA A CA 1
ATOM 2142 C C . ALA A 1 274 ? -19.368 21.993 8.161 1.00 44.06 274 ALA A C 1
ATOM 2144 O O . ALA A 1 274 ? -19.840 22.408 9.217 1.00 44.06 274 ALA A O 1
ATOM 2145 N N . GLU A 1 275 ? -18.804 22.817 7.275 1.00 48.91 275 GLU A N 1
ATOM 2146 C CA . GLU A 1 275 ? -18.732 24.272 7.441 1.00 48.91 275 GLU A CA 1
ATOM 2147 C C . GLU A 1 275 ? -20.125 24.891 7.601 1.00 48.91 275 GLU A C 1
ATOM 2149 O O . GLU A 1 275 ? -20.315 25.783 8.426 1.00 48.91 275 GLU A O 1
ATOM 2154 N N . SER A 1 276 ? -21.121 24.413 6.848 1.00 60.84 276 SER A N 1
ATOM 2155 C CA . SER A 1 276 ? -22.498 24.897 6.967 1.00 60.84 276 SER A CA 1
ATOM 2156 C C . SER A 1 276 ? -23.133 24.527 8.310 1.00 60.84 276 SER A C 1
ATOM 2158 O O . SER A 1 276 ? -23.848 25.343 8.889 1.00 60.84 276 SER A O 1
ATOM 2160 N N . VAL A 1 277 ? -22.845 23.331 8.834 1.00 50.38 277 VAL A N 1
ATOM 2161 C CA . VAL A 1 277 ? -23.306 22.884 10.153 1.00 50.38 277 VAL A CA 1
ATOM 2162 C C . VAL A 1 277 ? -22.639 23.714 11.241 1.00 50.38 277 VAL A C 1
ATOM 2164 O O . VAL A 1 277 ? -23.339 24.238 12.099 1.00 50.38 277 VAL A O 1
ATOM 2167 N N . VAL A 1 278 ? -21.321 23.916 11.173 1.00 44.91 278 VAL A N 1
ATOM 2168 C CA . VAL A 1 278 ? -20.582 24.753 12.131 1.00 44.91 278 VAL A CA 1
ATOM 2169 C C . VAL A 1 278 ? -21.082 26.196 12.103 1.00 44.91 278 VAL A C 1
ATOM 2171 O O . VAL A 1 278 ? -21.315 26.765 13.164 1.00 44.91 278 VAL A O 1
ATOM 2174 N N . ARG A 1 279 ? -21.329 26.775 10.920 1.00 60.91 279 ARG A N 1
ATOM 2175 C CA . ARG A 1 279 ? -21.930 28.114 10.802 1.00 60.91 279 ARG A CA 1
ATOM 2176 C C . ARG A 1 279 ? -23.327 28.172 11.403 1.00 60.91 279 ARG A C 1
ATOM 2178 O O . ARG A 1 279 ? -23.599 29.084 12.164 1.00 60.91 279 ARG A O 1
ATOM 2185 N N . ARG A 1 280 ? -24.188 27.184 11.140 1.00 60.41 280 ARG A N 1
ATOM 2186 C CA . ARG A 1 280 ? -25.515 27.111 11.776 1.00 60.41 280 ARG A CA 1
ATOM 2187 C C . ARG A 1 280 ? -25.417 26.989 13.290 1.00 60.41 280 ARG A C 1
ATOM 2189 O O . ARG A 1 280 ? -26.199 27.617 13.984 1.00 60.41 280 ARG A O 1
ATOM 2196 N N . TYR A 1 281 ? -24.466 26.207 13.797 1.00 48.34 281 TYR A N 1
ATOM 2197 C CA . TYR A 1 281 ? -24.207 26.100 15.230 1.00 48.34 281 TYR A CA 1
ATOM 2198 C C . TYR A 1 281 ? -23.699 27.417 15.818 1.00 48.34 281 TYR A C 1
ATOM 2200 O O . TYR A 1 281 ? -24.155 27.791 16.890 1.00 48.34 281 TYR A O 1
ATOM 2208 N N . ALA A 1 282 ? -22.805 28.130 15.130 1.00 49.50 282 ALA A N 1
ATOM 2209 C CA . ALA A 1 282 ? -22.333 29.450 15.542 1.00 49.50 282 ALA A CA 1
ATOM 2210 C C . ALA A 1 282 ? -23.477 30.478 15.543 1.00 49.50 282 ALA A C 1
ATOM 2212 O O . ALA A 1 282 ? -23.685 31.141 16.554 1.00 49.50 282 ALA A O 1
ATOM 2213 N N . ASP A 1 283 ? -24.285 30.521 14.482 1.00 56.56 283 ASP A N 1
ATOM 2214 C CA . ASP A 1 283 ? -25.459 31.394 14.369 1.00 56.56 283 ASP A CA 1
ATOM 2215 C C . ASP A 1 283 ? -26.517 31.069 15.444 1.00 56.56 283 ASP A C 1
ATOM 2217 O O . ASP A 1 283 ? -27.117 31.971 16.031 1.00 56.56 283 ASP A O 1
ATOM 2221 N N . ASP A 1 284 ? -26.748 29.786 15.748 1.00 52.91 284 ASP A N 1
ATOM 2222 C CA . ASP A 1 284 ? -27.657 29.352 16.817 1.00 52.91 284 ASP A CA 1
ATOM 2223 C C . ASP A 1 284 ? -27.099 29.657 18.212 1.00 52.91 284 ASP A C 1
ATOM 2225 O O . ASP A 1 284 ? -27.866 29.964 19.125 1.00 52.91 284 ASP A O 1
ATOM 2229 N N . HIS A 1 285 ? -25.783 29.565 18.400 1.00 46.94 285 HIS A N 1
ATOM 2230 C CA . HIS A 1 285 ? -25.118 29.859 19.667 1.00 46.94 285 HIS A CA 1
ATOM 2231 C C . HIS A 1 285 ? -25.059 31.370 19.930 1.00 46.94 285 HIS A C 1
ATOM 2233 O O . HIS A 1 285 ? -25.255 31.800 21.065 1.00 46.94 285 HIS A O 1
ATOM 2239 N N . GLU A 1 286 ? -24.880 32.191 18.891 1.00 49.81 286 GLU A N 1
ATOM 2240 C CA . GLU A 1 286 ? -25.067 33.641 18.970 1.00 49.81 286 GLU A CA 1
ATOM 2241 C C . GLU A 1 286 ? -26.532 33.974 19.285 1.00 49.81 286 GLU A C 1
ATOM 2243 O O . GLU A 1 286 ? -26.805 34.702 20.233 1.00 49.81 286 GLU A O 1
ATOM 2248 N N . ARG A 1 287 ? -27.513 33.367 18.606 1.00 50.88 287 ARG A N 1
ATOM 2249 C CA . ARG A 1 287 ? -28.941 33.614 18.895 1.00 50.88 287 ARG A CA 1
ATOM 2250 C C . ARG A 1 287 ? -29.394 33.180 20.291 1.00 50.88 287 ARG A C 1
ATOM 2252 O O . ARG A 1 287 ? -30.335 33.767 20.817 1.00 50.88 287 ARG A O 1
ATOM 2259 N N . LYS A 1 288 ? -28.771 32.159 20.887 1.00 50.91 288 LYS A N 1
ATOM 2260 C CA . LYS A 1 288 ? -29.132 31.640 22.222 1.00 50.91 288 LYS A CA 1
ATOM 2261 C C . LYS A 1 288 ? -28.462 32.381 23.380 1.00 50.91 288 LYS A C 1
ATOM 2263 O O . LYS A 1 288 ? -28.912 32.213 24.510 1.00 50.91 288 LYS A O 1
ATOM 2268 N N . ASN A 1 289 ? -27.453 33.212 23.111 1.00 53.06 289 ASN A N 1
ATOM 2269 C CA . ASN A 1 289 ? -26.695 33.918 24.147 1.00 53.06 289 ASN A CA 1
ATOM 2270 C C . ASN A 1 289 ? -26.988 35.415 24.237 1.00 53.06 289 ASN A C 1
ATOM 2272 O O . ASN A 1 289 ? -26.393 36.078 25.079 1.00 53.06 289 ASN A O 1
ATOM 2276 N N . TYR A 1 290 ? -27.904 35.955 23.432 1.00 51.72 290 TYR A N 1
ATOM 2277 C CA . TYR A 1 290 ? -28.357 37.337 23.570 1.00 51.72 290 TYR A CA 1
ATOM 2278 C C . TYR A 1 290 ? -29.869 37.392 23.755 1.00 51.72 290 TYR A C 1
ATOM 2280 O O . TYR A 1 290 ? -30.627 36.713 23.064 1.00 51.72 290 TYR A O 1
ATOM 2288 N N . GLY A 1 291 ? -30.316 38.230 24.683 1.00 60.69 291 GLY A N 1
ATOM 2289 C CA . GLY A 1 291 ? -31.728 38.513 24.898 1.00 60.69 291 GLY A CA 1
ATOM 2290 C C . GLY A 1 291 ? -31.967 40.002 25.105 1.00 60.69 291 GLY A C 1
ATOM 2291 O O . GLY A 1 291 ? -31.032 40.794 25.211 1.00 60.69 291 GLY A O 1
ATOM 2292 N N . ILE A 1 292 ? -33.237 40.392 25.158 1.00 60.19 292 ILE A N 1
ATOM 2293 C CA . ILE A 1 292 ? -33.646 41.759 25.486 1.00 60.19 292 ILE A CA 1
ATOM 2294 C C . ILE A 1 292 ? -34.398 41.704 26.810 1.00 60.19 292 ILE A C 1
ATOM 2296 O O . ILE A 1 292 ? -35.366 40.954 26.932 1.00 60.19 292 ILE A O 1
ATOM 2300 N N . VAL A 1 293 ? -33.968 42.504 27.783 1.00 59.75 293 VAL A N 1
ATOM 2301 C CA . VAL A 1 293 ? -34.742 42.763 29.002 1.00 59.75 293 VAL A CA 1
ATOM 2302 C C . VAL A 1 293 ? -35.384 44.137 28.870 1.00 59.75 293 VAL A C 1
ATOM 2304 O O . VAL A 1 293 ? -34.734 45.108 28.477 1.00 59.75 293 VAL A O 1
ATOM 2307 N N . GLU A 1 294 ? -36.675 44.221 29.180 1.00 68.69 294 GLU A N 1
ATOM 2308 C CA . GLU A 1 294 ? -37.367 45.500 29.325 1.00 68.69 294 GLU A CA 1
ATOM 2309 C C . GLU A 1 294 ? -37.219 45.972 30.774 1.00 68.69 294 GLU A C 1
ATOM 2311 O O . GLU A 1 294 ? -37.723 45.346 31.706 1.00 68.69 294 GLU A O 1
ATOM 2316 N N . ALA A 1 295 ? -36.476 47.061 30.970 1.00 64.81 295 ALA A N 1
ATOM 2317 C CA . ALA A 1 295 ? -36.243 47.625 32.292 1.00 64.81 295 ALA A CA 1
ATOM 2318 C C . ALA A 1 295 ? -37.487 48.387 32.779 1.00 64.81 295 ALA A C 1
ATOM 2320 O O . ALA A 1 295 ? -37.958 49.301 32.102 1.00 64.81 295 ALA A O 1
ATOM 2321 N N . ILE A 1 296 ? -37.990 48.054 33.973 1.00 65.31 296 ILE A N 1
ATOM 2322 C CA . ILE A 1 296 ? -39.062 48.798 34.653 1.00 65.31 296 ILE A CA 1
ATOM 2323 C C . ILE A 1 296 ? -38.450 49.458 35.894 1.00 65.31 296 ILE A C 1
ATOM 2325 O O . ILE A 1 296 ? -38.201 48.806 36.906 1.00 65.31 296 ILE A O 1
ATOM 2329 N N . GLY A 1 297 ? -38.140 50.754 35.808 1.00 58.72 297 GLY A N 1
ATOM 2330 C CA . GLY A 1 297 ? -37.486 51.485 36.898 1.00 58.72 297 GLY A CA 1
ATOM 2331 C C . GLY A 1 297 ? -38.403 51.707 38.108 1.00 58.72 297 GLY A C 1
ATOM 2332 O O . GLY A 1 297 ? -39.550 52.111 37.952 1.00 58.72 297 GLY A O 1
ATOM 2333 N N . ARG A 1 298 ? -37.886 51.505 39.332 1.00 53.50 298 ARG A N 1
ATOM 2334 C CA . ARG A 1 298 ? -38.618 51.770 40.593 1.00 53.50 298 ARG A CA 1
ATOM 2335 C C . ARG A 1 298 ? -38.633 53.242 41.036 1.00 53.50 298 ARG A C 1
ATOM 2337 O O . ARG A 1 298 ? -39.417 53.583 41.911 1.00 53.50 298 ARG A O 1
ATOM 2344 N N . ASN A 1 299 ? -37.818 54.112 40.433 1.00 50.19 299 ASN A N 1
ATOM 2345 C CA . ASN A 1 299 ? -37.646 55.507 40.862 1.00 50.19 299 ASN A CA 1
ATOM 2346 C C . ASN A 1 299 ? -37.789 56.501 39.699 1.00 50.19 299 ASN A C 1
ATOM 2348 O O . ASN A 1 299 ? -36.803 57.040 39.207 1.00 50.19 299 ASN A O 1
ATOM 2352 N N . SER A 1 300 ? -39.013 56.736 39.236 1.00 40.75 300 SER A N 1
ATOM 2353 C CA . SER A 1 300 ? -39.495 58.023 38.699 1.00 40.75 300 SER A CA 1
ATOM 2354 C C . SER A 1 300 ? -40.917 57.831 38.173 1.00 40.75 300 SER A C 1
ATOM 2356 O O . SER A 1 300 ? -41.283 56.760 37.702 1.00 40.75 300 SER A O 1
ATOM 2358 N N . SER A 1 301 ? -41.744 58.865 38.265 1.00 38.12 301 SER A N 1
ATOM 2359 C CA . SER A 1 301 ? -43.151 58.912 37.841 1.00 38.12 301 SER A CA 1
ATOM 2360 C C . SER A 1 301 ? -43.364 58.836 36.315 1.00 38.12 301 SER A C 1
ATOM 2362 O O . SER A 1 301 ? -44.387 59.288 35.805 1.00 38.12 301 SER A O 1
ATOM 2364 N N . VAL A 1 302 ? -42.416 58.252 35.578 1.00 39.75 302 VAL A N 1
ATOM 2365 C CA . VAL A 1 302 ? -42.468 58.029 34.132 1.00 39.75 302 VAL A CA 1
ATOM 2366 C C . VAL A 1 302 ? -41.975 56.608 33.864 1.00 39.75 302 VAL A C 1
ATOM 2368 O O . VAL A 1 302 ? -40.796 56.308 34.046 1.00 39.75 302 VAL A O 1
ATOM 2371 N N . ILE A 1 303 ? -42.875 55.720 33.434 1.00 41.81 303 ILE A N 1
ATOM 2372 C CA . ILE A 1 303 ? -42.499 54.377 32.979 1.00 41.81 303 ILE A CA 1
ATOM 2373 C C . ILE A 1 303 ? -41.763 54.547 31.650 1.00 41.81 303 ILE A C 1
ATOM 2375 O O . ILE A 1 303 ? -42.381 54.784 30.615 1.00 41.81 303 ILE A O 1
ATOM 2379 N N . ASN A 1 304 ? -40.436 54.471 31.683 1.00 45.53 304 ASN A N 1
ATOM 2380 C CA . ASN A 1 304 ? -39.615 54.501 30.481 1.00 45.53 304 ASN A CA 1
ATOM 2381 C C . ASN A 1 304 ? -39.259 53.056 30.117 1.00 45.53 304 ASN A C 1
ATOM 2383 O O . ASN A 1 304 ? -38.423 52.439 30.773 1.00 45.53 304 ASN A O 1
ATOM 2387 N N . HIS A 1 305 ? -39.919 52.504 29.097 1.00 50.03 305 HIS A N 1
ATOM 2388 C CA . HIS A 1 305 ? -39.612 51.169 28.583 1.00 50.03 305 HIS A CA 1
ATOM 2389 C C . HIS A 1 305 ? -38.299 51.224 27.798 1.00 50.03 305 HIS A C 1
ATOM 2391 O O . HIS A 1 305 ? -38.285 51.540 26.608 1.00 50.03 305 HIS A O 1
ATOM 2397 N N . GLN A 1 306 ? -37.180 50.939 28.461 1.00 58.44 306 GLN A N 1
ATOM 2398 C CA . GLN A 1 306 ? -35.897 50.772 27.783 1.00 58.44 306 GLN A CA 1
ATOM 2399 C C . GLN A 1 306 ? -35.635 49.289 27.532 1.00 58.44 306 GLN A C 1
ATOM 2401 O O . GLN A 1 306 ? -35.621 48.476 28.456 1.00 58.44 306 GLN A O 1
ATOM 2406 N N . ARG A 1 307 ? -35.436 48.947 26.255 1.00 60.75 307 ARG A N 1
ATOM 2407 C CA . ARG A 1 307 ? -35.000 47.623 25.807 1.00 60.75 307 ARG A CA 1
ATOM 2408 C C . ARG A 1 307 ? -33.487 47.556 25.897 1.00 60.75 307 ARG A C 1
ATOM 2410 O O . ARG A 1 307 ? -32.802 48.203 25.108 1.00 60.75 307 ARG A O 1
ATOM 2417 N N . LEU A 1 308 ? -32.983 46.790 26.856 1.00 61.66 308 LEU A N 1
ATOM 2418 C CA . LEU A 1 308 ? -31.553 46.617 27.067 1.00 61.66 308 LEU A CA 1
ATOM 2419 C C . LEU A 1 308 ? -31.129 45.237 26.549 1.00 61.66 308 LEU A C 1
ATOM 2421 O O . LEU A 1 308 ? -31.691 44.231 26.995 1.00 61.66 308 LEU A O 1
ATOM 2425 N N . PRO A 1 309 ? -30.173 45.162 25.606 1.00 60.97 309 PRO A N 1
ATOM 2426 C CA . PRO A 1 309 ? -29.594 43.886 25.219 1.00 60.97 309 PRO A CA 1
ATOM 2427 C C . PRO A 1 309 ? -28.759 43.343 26.384 1.00 60.97 309 PRO A C 1
ATOM 2429 O O . PRO A 1 309 ? -27.988 44.085 26.992 1.00 60.97 309 PRO A O 1
ATOM 2432 N N . PHE A 1 310 ? -28.895 42.055 26.687 1.00 63.47 310 PHE A N 1
ATOM 2433 C CA . PHE A 1 310 ? -28.023 41.350 27.628 1.00 63.47 310 PHE A CA 1
ATOM 2434 C C . PHE A 1 310 ? -27.395 40.135 26.948 1.00 63.47 310 PHE A C 1
ATOM 2436 O O . PHE A 1 310 ? -27.979 39.566 26.023 1.00 63.47 310 PHE A O 1
ATOM 2443 N N . ALA A 1 311 ? -26.200 39.763 27.400 1.00 60.81 311 ALA A N 1
ATOM 2444 C CA . ALA A 1 311 ? -25.452 38.618 26.900 1.00 60.81 311 ALA A CA 1
ATOM 2445 C C . ALA A 1 311 ? -25.306 37.585 28.018 1.00 60.81 311 ALA A C 1
ATOM 2447 O O . ALA A 1 311 ? -24.852 37.935 29.104 1.00 60.81 311 ALA A O 1
ATOM 2448 N N . ILE A 1 312 ? -25.662 36.333 27.748 1.00 60.50 312 ILE A N 1
ATOM 2449 C CA . ILE A 1 312 ? -25.491 35.221 28.680 1.00 60.50 312 ILE A CA 1
ATOM 2450 C C . ILE A 1 312 ? -24.036 34.779 28.597 1.00 60.50 312 ILE A C 1
ATOM 2452 O O . ILE A 1 312 ? -23.575 34.279 27.567 1.00 60.50 312 ILE A O 1
ATOM 2456 N N . THR A 1 313 ? -23.302 34.972 29.685 1.00 61.16 313 THR A N 1
ATOM 2457 C CA . THR A 1 313 ? -21.913 34.503 29.779 1.00 61.16 313 THR A CA 1
ATOM 2458 C C . THR A 1 313 ? -21.860 33.094 30.365 1.00 61.16 313 THR A C 1
ATOM 2460 O O . THR A 1 313 ? -22.714 32.704 31.155 1.00 61.16 313 THR A O 1
ATOM 2463 N N . SER A 1 314 ? -20.827 32.315 30.034 1.00 54.50 314 SER A N 1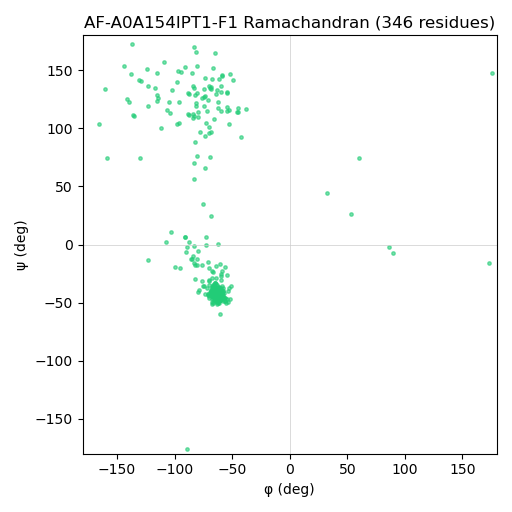
ATOM 2464 C CA . SER A 1 314 ? -20.635 30.956 30.574 1.00 54.50 314 SER A CA 1
ATOM 2465 C C . SER A 1 314 ? -20.492 30.909 32.106 1.00 54.50 314 SER A C 1
ATOM 2467 O O . SER A 1 314 ? -20.659 29.852 32.712 1.00 54.50 314 SER A O 1
ATOM 2469 N N . SER A 1 315 ? -20.210 32.050 32.743 1.00 56.53 315 SER A N 1
ATOM 2470 C CA . SER A 1 315 ? -20.185 32.231 34.199 1.00 56.53 315 SER A CA 1
ATOM 2471 C C . SER A 1 315 ? -21.562 32.432 34.842 1.00 56.53 315 SER A C 1
ATOM 2473 O O . SER A 1 315 ? -21.698 32.257 36.056 1.00 56.53 315 SER A O 1
ATOM 2475 N N . GLU A 1 316 ? -22.590 32.790 34.072 1.00 60.97 316 GLU A N 1
ATOM 2476 C CA . GLU A 1 316 ? -23.939 33.006 34.592 1.00 60.97 316 GLU A CA 1
ATOM 2477 C C . GLU A 1 316 ? -24.685 31.673 34.694 1.00 60.97 316 GLU A C 1
ATOM 2479 O O . GLU A 1 316 ? -25.021 31.022 33.710 1.00 60.97 316 GLU A O 1
ATOM 2484 N N . ARG A 1 317 ? -24.965 31.243 35.929 1.00 55.22 317 ARG A N 1
ATOM 2485 C CA . ARG A 1 317 ? -25.617 29.951 36.213 1.00 55.22 317 ARG A CA 1
ATOM 2486 C C . ARG A 1 317 ? -27.111 29.916 35.870 1.00 55.22 317 ARG A C 1
ATOM 2488 O O . ARG A 1 317 ? -27.758 28.902 36.130 1.00 55.22 317 ARG A O 1
ATOM 2495 N N . PHE A 1 318 ? -27.684 31.013 35.379 1.00 62.00 318 PHE A N 1
ATOM 2496 C CA . PHE A 1 318 ? -29.124 31.145 35.202 1.00 62.00 318 PHE A CA 1
ATOM 2497 C C . PHE A 1 318 ? -29.482 31.860 33.899 1.00 62.00 318 PHE A C 1
ATOM 2499 O O . PHE A 1 318 ? -29.098 33.006 33.689 1.00 62.00 318 PHE A O 1
ATOM 2506 N N . VAL A 1 319 ? -30.275 31.183 33.065 1.00 66.94 319 VAL A N 1
ATOM 2507 C CA . VAL A 1 319 ? -30.845 31.733 31.831 1.00 66.94 319 VAL A CA 1
ATOM 2508 C C . VAL A 1 319 ? -32.325 32.038 32.075 1.00 66.94 319 VAL A C 1
ATOM 2510 O O . VAL A 1 319 ? -33.100 31.099 32.291 1.00 66.94 319 VAL A O 1
ATOM 2513 N N . PRO A 1 320 ? -32.746 33.314 32.073 1.00 65.75 320 PRO A N 1
ATOM 2514 C CA . PRO A 1 320 ? -34.144 33.659 32.280 1.00 65.75 320 PRO A CA 1
ATOM 2515 C C . PRO A 1 320 ? -35.008 33.199 31.110 1.00 65.75 320 PRO A C 1
ATOM 2517 O O . PRO A 1 320 ? -34.613 33.275 29.947 1.00 65.75 320 PRO A O 1
ATOM 2520 N N . ARG A 1 321 ? -36.219 32.730 31.419 1.00 71.81 321 ARG A N 1
ATOM 2521 C CA . ARG A 1 321 ? -37.205 32.377 30.395 1.00 71.81 321 ARG A CA 1
ATOM 2522 C C . ARG A 1 321 ? -37.910 33.647 29.888 1.00 71.81 321 ARG A C 1
ATOM 2524 O O . ARG A 1 321 ? -38.022 34.628 30.632 1.00 71.81 321 ARG A O 1
ATOM 2531 N N . PRO A 1 322 ? -38.418 33.661 28.645 1.00 70.06 322 PRO A N 1
ATOM 2532 C CA . PRO A 1 322 ? -39.264 34.755 28.178 1.00 70.06 322 PRO A CA 1
ATOM 2533 C C . PRO A 1 322 ? -40.457 34.971 29.122 1.00 70.06 322 PRO A C 1
ATOM 2535 O O . PRO A 1 322 ? -41.135 34.013 29.484 1.00 70.06 322 PRO A O 1
ATOM 2538 N N . GLY A 1 323 ? -40.699 36.221 29.529 1.00 68.94 323 GLY A N 1
ATOM 2539 C CA . GLY A 1 323 ? -41.800 36.590 30.429 1.00 68.94 323 GLY A CA 1
ATOM 2540 C C . GLY A 1 323 ? -41.502 36.484 31.930 1.00 68.94 323 GLY A C 1
ATOM 2541 O O . GLY A 1 323 ? -42.360 36.849 32.727 1.00 68.94 323 GLY A O 1
ATOM 2542 N N . THR A 1 324 ? -40.306 36.038 32.335 1.00 72.00 324 THR A N 1
ATOM 2543 C CA . THR A 1 324 ? -39.906 36.042 33.757 1.00 72.00 324 THR A CA 1
ATOM 2544 C C . THR A 1 324 ? -39.355 37.404 34.177 1.00 72.00 324 THR A C 1
ATOM 2546 O O . THR A 1 324 ? -38.531 37.985 33.470 1.00 72.00 324 THR A O 1
ATOM 2549 N N . MET A 1 325 ? -39.757 37.896 35.353 1.00 72.25 325 MET A N 1
ATOM 2550 C CA . MET A 1 325 ? -39.132 39.073 35.963 1.00 72.25 325 MET A CA 1
ATOM 2551 C C . MET A 1 325 ? -37.765 38.710 36.547 1.00 72.25 325 MET A C 1
ATOM 2553 O O . MET A 1 325 ? -37.624 37.709 37.248 1.00 72.25 325 MET A O 1
ATOM 2557 N N . VAL A 1 326 ? -36.761 39.543 36.272 1.00 69.94 326 VAL A N 1
ATOM 2558 C CA . VAL A 1 326 ? -35.397 39.381 36.784 1.00 69.94 326 VAL A CA 1
ATOM 2559 C C . VAL A 1 326 ? -34.881 40.684 37.376 1.00 69.94 326 VAL A C 1
ATOM 2561 O O . VAL A 1 326 ? -35.127 41.759 36.832 1.00 69.94 326 VAL A O 1
ATOM 2564 N N . GLU A 1 327 ? -34.142 40.580 38.480 1.00 74.88 327 GLU A N 1
ATOM 2565 C CA . GLU A 1 327 ? -33.325 41.681 38.989 1.00 74.88 327 GLU A CA 1
ATOM 2566 C C . GLU A 1 327 ? -31.945 41.614 38.327 1.00 74.88 327 GLU A C 1
ATOM 2568 O O . GLU A 1 327 ? -31.309 40.556 38.267 1.00 74.88 327 GLU A O 1
ATOM 2573 N N . PHE A 1 328 ? -31.498 42.748 37.800 1.00 69.88 328 PHE A N 1
ATOM 2574 C CA . PHE A 1 328 ? -30.205 42.889 37.151 1.00 69.88 328 PHE A CA 1
ATOM 2575 C C . PHE A 1 328 ? -29.557 44.205 37.571 1.00 69.88 328 PHE A C 1
ATOM 2577 O O . PHE A 1 328 ? -30.240 45.211 37.764 1.00 69.88 328 PHE A O 1
ATOM 2584 N N . ASP A 1 329 ? -28.235 44.193 37.667 1.00 75.19 329 ASP A N 1
ATOM 2585 C CA . ASP A 1 329 ? -27.426 45.387 37.858 1.00 75.19 329 ASP A CA 1
ATOM 2586 C C . ASP A 1 329 ? -26.885 45.831 36.499 1.00 75.19 329 ASP A C 1
ATOM 2588 O O . ASP A 1 329 ? -26.501 45.006 35.670 1.00 75.19 329 ASP A O 1
ATOM 2592 N N . ILE A 1 330 ? -26.866 47.135 36.232 1.00 71.44 330 ILE A N 1
ATOM 2593 C CA . ILE A 1 330 ? -26.270 47.659 35.001 1.00 71.44 330 ILE A CA 1
ATOM 2594 C C . ILE A 1 330 ? -24.784 47.876 35.262 1.00 71.44 330 ILE A C 1
ATOM 2596 O O . ILE A 1 330 ? -24.408 48.765 36.026 1.00 71.44 330 ILE A O 1
ATOM 2600 N N . ASP A 1 331 ? -23.939 47.077 34.615 1.00 68.75 331 ASP A N 1
ATOM 2601 C CA . ASP A 1 331 ? -22.497 47.272 34.676 1.00 68.75 331 ASP A CA 1
ATOM 2602 C C . ASP A 1 331 ? -22.098 48.401 33.717 1.00 68.75 331 ASP A C 1
ATOM 2604 O O . ASP A 1 331 ? -22.177 48.268 32.494 1.00 68.75 331 ASP A O 1
ATOM 2608 N N . THR A 1 332 ? -21.690 49.539 34.277 1.00 70.50 332 THR A N 1
ATOM 2609 C CA . THR A 1 332 ? -21.242 50.716 33.520 1.00 70.50 332 THR A CA 1
ATOM 2610 C C . THR A 1 332 ? -19.734 50.724 33.262 1.00 70.50 332 THR A C 1
ATOM 2612 O O . THR A 1 332 ? -19.209 51.728 32.789 1.00 70.50 332 THR A O 1
ATOM 2615 N N . SER A 1 333 ? -19.008 49.651 33.598 1.00 67.50 333 SER A N 1
ATOM 2616 C CA . SER A 1 333 ? -17.550 49.576 33.402 1.00 67.50 333 SER A CA 1
ATOM 2617 C C . SER A 1 333 ? -17.126 49.452 31.932 1.00 67.50 333 SER A C 1
ATOM 2619 O O . SER A 1 333 ? -15.963 49.692 31.604 1.00 67.50 333 SER A O 1
ATOM 2621 N N . HIS A 1 334 ? -18.058 49.126 31.031 1.00 60.09 334 HIS A N 1
ATOM 2622 C CA . HIS A 1 334 ? -17.823 49.014 29.593 1.00 60.09 334 HIS A CA 1
ATOM 2623 C C . HIS A 1 334 ? -18.480 50.158 28.805 1.00 60.09 334 HIS A C 1
ATOM 2625 O O . HIS A 1 334 ? -19.454 50.763 29.246 1.00 60.09 334 HIS A O 1
ATOM 2631 N N . PHE A 1 335 ? -17.957 50.433 27.601 1.00 49.31 335 PHE A N 1
ATOM 2632 C CA . PHE A 1 335 ? -18.411 51.515 26.702 1.00 49.31 335 PHE A CA 1
ATOM 2633 C C . PHE A 1 335 ? -19.910 51.447 26.343 1.00 49.31 335 PHE A C 1
ATOM 2635 O O . PHE A 1 335 ? -20.495 52.453 25.943 1.00 49.31 335 PHE A O 1
ATOM 2642 N N . HIS A 1 336 ? -20.534 50.277 26.516 1.00 59.88 336 HIS A N 1
ATOM 2643 C CA . HIS A 1 336 ? -21.976 50.082 26.459 1.00 59.88 336 HIS A CA 1
ATOM 2644 C C . HIS A 1 336 ? -22.454 49.466 27.783 1.00 59.88 336 HIS A C 1
ATOM 2646 O O . HIS A 1 336 ? -21.998 48.370 28.118 1.00 59.88 336 HIS A O 1
ATOM 2652 N N . PRO A 1 337 ? -23.344 50.139 28.538 1.00 59.44 337 PRO A N 1
ATOM 2653 C CA . PRO A 1 337 ? -23.875 49.595 29.781 1.00 59.44 337 PRO A CA 1
ATOM 2654 C C . PRO A 1 337 ? -24.661 48.312 29.496 1.00 59.44 337 PRO A C 1
ATOM 2656 O O . PRO A 1 337 ? -25.606 48.328 28.704 1.00 59.44 337 PRO A O 1
ATOM 2659 N N . ALA A 1 338 ? -24.263 47.209 30.131 1.00 66.25 338 ALA A N 1
ATOM 2660 C CA . ALA A 1 338 ? -24.863 45.894 29.925 1.00 66.25 338 ALA A CA 1
ATOM 2661 C C . ALA A 1 338 ? -25.510 45.382 31.228 1.00 66.25 338 ALA A C 1
ATOM 2663 O O . ALA A 1 338 ? -24.884 45.470 32.290 1.00 66.25 338 ALA A O 1
ATOM 2664 N N . PRO A 1 339 ? -26.741 44.841 31.180 1.00 65.88 339 PRO A N 1
ATOM 2665 C CA . PRO A 1 339 ? -27.361 44.179 32.323 1.00 65.88 339 PRO A CA 1
ATOM 2666 C C . PRO A 1 339 ? -26.571 42.931 32.735 1.00 65.88 339 PRO A C 1
ATOM 2668 O O . PRO A 1 339 ? -26.279 42.087 31.890 1.00 65.88 339 PRO A O 1
ATOM 2671 N N . ARG A 1 340 ? -26.298 42.775 34.032 1.00 71.94 340 ARG A N 1
ATOM 2672 C CA . ARG A 1 340 ? -25.854 41.524 34.659 1.00 71.94 340 ARG A CA 1
ATOM 2673 C C . ARG A 1 340 ? -26.914 41.040 35.631 1.00 71.94 340 ARG A C 1
ATOM 2675 O O . ARG A 1 340 ? -27.299 41.769 36.541 1.00 71.94 340 ARG A O 1
ATOM 2682 N N . ILE A 1 341 ? -27.391 39.814 35.450 1.00 68.62 341 ILE A N 1
ATOM 2683 C CA . ILE A 1 341 ? -28.479 39.267 36.270 1.00 68.62 341 ILE A CA 1
ATOM 2684 C C . ILE A 1 341 ? -27.938 38.984 37.674 1.00 68.62 341 ILE A C 1
ATOM 2686 O O . ILE A 1 341 ? -27.072 38.129 37.854 1.00 68.62 341 ILE A O 1
ATOM 2690 N N . SER A 1 342 ? -28.444 39.704 38.676 1.00 65.75 342 SER A N 1
ATOM 2691 C CA . SER A 1 342 ? -27.895 39.677 40.034 1.00 65.75 342 SER A CA 1
ATOM 2692 C C . SER A 1 342 ? -28.626 38.697 40.956 1.00 65.75 342 SER A C 1
ATOM 2694 O O . SER A 1 342 ? -28.046 38.246 41.949 1.00 65.75 342 SER A O 1
ATOM 2696 N N . ARG A 1 343 ? -29.870 38.293 40.633 1.00 65.06 343 ARG A N 1
ATOM 2697 C CA . ARG A 1 343 ? -30.652 37.329 41.435 1.00 65.06 343 ARG A CA 1
ATOM 2698 C C . ARG A 1 343 ? -31.526 36.380 40.610 1.00 65.06 343 ARG A C 1
ATOM 2700 O O . ARG A 1 343 ? -31.957 36.697 39.506 1.00 65.06 343 ARG A O 1
ATOM 2707 N N . ARG A 1 344 ? -31.804 35.197 41.185 1.00 58.72 344 ARG A N 1
ATOM 2708 C CA . ARG A 1 344 ? -32.772 34.223 40.644 1.00 58.72 344 ARG A CA 1
ATOM 2709 C C . ARG A 1 344 ? -34.177 34.846 40.606 1.00 58.72 344 ARG A C 1
ATOM 2711 O O . ARG A 1 344 ? -34.519 35.553 41.554 1.00 58.72 344 ARG A O 1
ATOM 2718 N N . PRO A 1 345 ? -34.988 34.562 39.573 1.00 58.31 345 PRO A N 1
ATOM 2719 C CA . PRO A 1 345 ? -36.366 35.025 39.516 1.00 58.31 345 PRO A CA 1
ATOM 2720 C C . PRO A 1 345 ? -37.138 34.479 40.713 1.00 58.31 345 PRO A C 1
ATOM 2722 O O . PRO A 1 345 ? -36.998 33.314 41.089 1.00 58.31 345 PRO A O 1
ATOM 2725 N N . THR A 1 346 ? -37.933 35.343 41.327 1.00 54.72 346 THR A N 1
ATOM 2726 C CA . THR A 1 346 ? -38.973 34.927 42.260 1.00 54.72 346 THR A CA 1
ATOM 2727 C C . THR A 1 346 ? -40.170 34.493 41.433 1.00 54.72 346 THR A C 1
ATOM 2729 O O . THR A 1 346 ? -40.695 35.309 40.673 1.00 54.72 346 THR A O 1
ATOM 2732 N N . ASP A 1 347 ? -40.578 33.231 41.563 1.00 47.16 347 ASP A N 1
ATOM 2733 C CA . ASP A 1 347 ? -41.834 32.761 40.983 1.00 47.16 347 ASP A CA 1
ATOM 2734 C C . ASP A 1 347 ? -42.975 33.585 41.599 1.00 47.16 347 ASP A C 1
ATOM 2736 O O . ASP A 1 347 ? -43.176 33.577 42.817 1.00 47.16 347 ASP A O 1
ATOM 2740 N N . SER A 1 348 ? -43.646 34.368 40.757 1.00 49.91 348 SER A N 1
ATOM 2741 C CA . SER A 1 348 ? -44.833 35.161 41.090 1.00 49.91 348 SER A CA 1
ATOM 2742 C C . SER A 1 348 ? -46.101 34.424 40.711 1.00 49.91 348 SER A C 1
ATOM 2744 O O . SER A 1 348 ? -46.125 33.938 39.554 1.00 49.91 348 SER A O 1
#

Foldseek 3Di:
DFAADDPQLLVLLVQLLVLLVVLLVCVVPPPDDPPQQLNVLSVLLSLLSNLQSQATLVLNQLSLVLSLVVLVVSLVPQEDEPPPDPPDDDDDDDDGHYCPDPSNVSSVSSSVSSVVSNVSSCVVVVDDDPDPPCVLFPPWDAADQPPPPPSVVLVVLLVVLQVLLVVLCPPLNVVPPLSSQLSNLSSSLSSLSSSLVSQNSDSTHGPVSNVVSLVSNVVSLVSNVVSLVVVVVVPDRCPPSSVVVVVSSVVVVVSSVVVSVVVVVVVVVVVVVVVVVVVVVVVVLVVQFKDWDFDQDPDDPDGDGDTAIAGHDPPDPDDDDPPFDFDWDFDPPDPGTHTDGDDDTDDD

pLDDT: mean 73.24, std 17.27, range [38.12, 98.38]

Mean predicted aligned error: 15.25 Å

Radius of gyration: 30.42 Å; Cα contacts (8 Å, |Δi|>4): 374; chains: 1; bounding box: 65×78×74 Å

Secondary structure (DSSP, 8-state):
-PPPPPHHHHHHHHHHHHHHHHHHHHHHS-S---TT--HHHHHHHHHHHHTSTTS-HHHHHHHHHHHHHHHHHHHHHHEE-TTS-----SS-PPP-EETTSHHHHHHHHHHHHHHHHHHHHHHHHT-------GGGG--EEE--------HHHHHHHHHHHHHHHHHHTSTTTTT-HHHHHHHHHHHHHHHHHHHHHHHHTSSEEEHHHHHHHHHHHHHHHHHHHHHHHHHHHSTTS-HHHHHHHHHHHHHHHHHHHHHHHHHHHHHHHHHHHHHHHHHHHHHHHHHHHEEEEEE--SSSSS---EEEEEE--TT----PPTT----EEEE-SSSS-EEEE-SPPP--

Sequence (348 aa):
MISKINDEFALELREVRATGSKLRESIDQHNFLPDDFPKEQINLLLVALHGLEDGSLEGARLPLEHANVRLSEIRRRYFVHRDQGLDGEDESPLPVLERGDSLDARFSQLLSAISTALDAYREQSRSEYESLNTDEYIDILPGIAPANIGIAEGLQQINQFAALAGHARETRWAESVPIQDVALSAADAGNSLASVRAEASSQFVIRGWIKKLARFSADALNVLGKTLDAVSVAGQIAHEFYLRYKATVSKIREVVIKEAQEWLSFLASKIKDAESVVRRYADDHERKNYGIVEAIGRNSSVINHQRLPFAITSSERFVPRPGTMVEFDIDTSHFHPAPRISRRPTDS

Nearest PDB structures (foldseek):
  8yns-assembly1_R  TM=2.010E-01  e=2.561E-01  Homo sapiens
  3g6b-assembly1_B  TM=1.865E-01  e=4.937E+00  Thermotoga maritima
  6ixg-assembly2_B  TM=2.150E-01  e=5.191E+00  Homo sapiens
  3g67-assembly1_B  TM=1.864E-01  e=9.964E+00  Thermotoga maritima

Organism: Rhizobium leguminosarum (NCBI:txid384)